Protein AF-A0A2I0TC31-F1 (afdb_monomer_lite)

InterPro domains:
  IPR022557 Smad anchor for receptor activation-like, C-terminal [PF11979] (166-269)
  IPR022557 Smad anchor for receptor activation-like, C-terminal [SM01421] (166-284)

Radius of gyration: 23.14 Å; chains: 1; bounding box: 82×51×66 Å

Sequence (284 aa):
MLNFGMEKLVYFKVYKNKDLHIHLAKESWLLLVTDNASVFSGNITQVGSPVGSAMNLIPEDGLPPILISTGVKGDVNRKCWCFTTKGMHAVGQSEIVILLQCLPDEKCLPKDIFNHFVQLYRDALAGNVVGNLGHSFFSQSFLGSKEHGGFLYVAATYQSLQDLVLPTPPYLFGILIQKWETPWAKVFPIRLMLRLGAEYRLYPCPLFSVRFRKPLFGETGHTIMNLLADFRNYQYTLPVVQGLVVDMEVRKTSIKIPSNRYNEVMLIRNTFVHDFFVVAGPGI

Secondary structure (DSSP, 8-state):
--------PPPEEEPPPTT--S---TT--------------------------------SS-----EEEEEEEEETTEEEEEEEEESGGGGTPPEEEEEEEPPTT--S--THHHHHHHHHHHHHHTT----TT-EEE-SS-BTTBSSEEEEEEE--SSS--TT--PPSSSEEEEEEEETTTHHHHHH-HHHHHHHHHHHHT-SS--SEE-TTPPPS----TT-GGGGTS-TTT------B-TT-EEEEETTEEEEE--GGGHHHHHHHHHHS-TT----B----

Structure (mmCIF, N/CA/C/O backbone):
data_AF-A0A2I0TC31-F1
#
_entry.id   AF-A0A2I0TC31-F1
#
loop_
_atom_site.group_PDB
_atom_site.id
_atom_site.type_symbol
_atom_site.label_atom_id
_atom_site.label_alt_id
_atom_site.label_comp_id
_atom_site.label_asym_id
_atom_site.label_entity_id
_atom_site.label_seq_id
_atom_site.pdbx_PDB_ins_code
_atom_site.Cartn_x
_atom_site.Cartn_y
_atom_site.Cartn_z
_atom_site.occupancy
_atom_site.B_iso_or_equiv
_atom_site.auth_seq_id
_atom_site.auth_comp_id
_atom_site.auth_asym_id
_atom_site.auth_atom_id
_atom_site.pdbx_PDB_model_num
ATOM 1 N N . MET A 1 1 ? -37.595 -32.897 1.307 1.00 30.94 1 MET A N 1
ATOM 2 C CA . MET A 1 1 ? -36.354 -32.200 0.907 1.00 30.94 1 MET A CA 1
ATOM 3 C C . MET A 1 1 ? -36.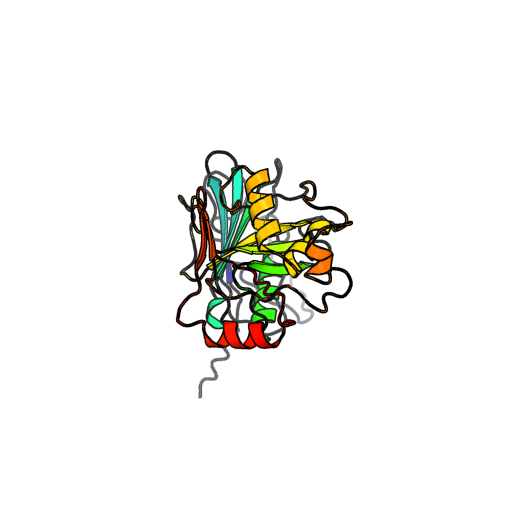162 -31.035 1.858 1.00 30.94 1 MET A C 1
ATOM 5 O O . MET A 1 1 ? -36.968 -30.117 1.843 1.00 30.94 1 MET A O 1
ATOM 9 N N . LEU A 1 2 ? -35.182 -31.141 2.754 1.00 22.22 2 LEU A N 1
ATOM 10 C CA . LEU A 1 2 ? -34.807 -30.083 3.691 1.00 22.22 2 LEU A CA 1
ATOM 11 C C . LEU A 1 2 ? -34.053 -28.999 2.913 1.00 22.22 2 LEU A C 1
ATOM 13 O O . LEU A 1 2 ? -32.936 -29.237 2.462 1.00 22.22 2 LEU A O 1
ATOM 17 N N . ASN A 1 3 ? -34.677 -27.835 2.734 1.00 20.75 3 ASN A N 1
ATOM 18 C CA . ASN A 1 3 ? -34.009 -26.644 2.219 1.00 20.75 3 ASN A CA 1
ATOM 19 C C . ASN A 1 3 ? -33.176 -26.042 3.360 1.00 20.75 3 ASN A C 1
ATOM 21 O O . ASN A 1 3 ? -33.697 -25.324 4.209 1.00 20.75 3 ASN A O 1
ATOM 25 N N . PHE A 1 4 ? -31.884 -26.366 3.400 1.00 24.44 4 PHE A N 1
ATOM 26 C CA . PHE A 1 4 ? -30.909 -25.647 4.220 1.00 24.44 4 PHE A CA 1
ATOM 27 C C . PHE A 1 4 ? -30.624 -24.292 3.557 1.00 24.44 4 PHE A C 1
ATOM 29 O O . PHE A 1 4 ? -29.740 -24.171 2.711 1.00 24.44 4 PHE A O 1
ATOM 36 N N . GLY A 1 5 ? -31.396 -23.269 3.923 1.00 24.03 5 GLY A N 1
ATOM 37 C CA . GLY A 1 5 ? -31.042 -21.879 3.650 1.00 24.03 5 GLY A CA 1
ATOM 38 C C . GLY A 1 5 ? -29.888 -21.472 4.564 1.00 24.03 5 GLY A C 1
ATOM 39 O O . GLY A 1 5 ? -30.110 -21.153 5.725 1.00 24.03 5 GLY A O 1
ATOM 40 N N . MET A 1 6 ? -28.649 -21.537 4.069 1.00 27.36 6 MET A N 1
ATOM 41 C CA . MET A 1 6 ? -27.495 -20.969 4.771 1.00 27.36 6 MET A CA 1
ATOM 42 C C . MET A 1 6 ? -27.608 -19.439 4.775 1.00 27.36 6 MET A C 1
ATOM 44 O O . MET A 1 6 ? -27.272 -18.784 3.788 1.00 27.36 6 MET A O 1
ATOM 48 N N . GLU A 1 7 ? -28.052 -18.873 5.894 1.00 28.38 7 GLU A N 1
ATOM 49 C CA . GLU A 1 7 ? -27.817 -17.470 6.234 1.00 28.38 7 GLU A CA 1
ATOM 50 C C . GLU A 1 7 ? -26.300 -17.233 6.306 1.00 28.38 7 GLU A C 1
ATOM 52 O O . GLU A 1 7 ? -25.590 -17.782 7.152 1.00 28.38 7 GLU A O 1
ATOM 57 N N . LYS A 1 8 ? -25.768 -16.459 5.358 1.00 31.52 8 LYS A N 1
ATOM 58 C CA . LYS A 1 8 ? -24.343 -16.121 5.293 1.00 31.52 8 LYS A CA 1
ATOM 59 C C . LYS A 1 8 ? -24.056 -14.985 6.277 1.00 31.52 8 LYS A C 1
ATOM 61 O O . LYS A 1 8 ? -24.229 -13.815 5.956 1.00 31.52 8 LYS A O 1
ATOM 66 N N . LEU A 1 9 ? -23.650 -15.342 7.491 1.00 30.80 9 LEU A N 1
ATOM 67 C CA . LEU A 1 9 ? -23.224 -14.402 8.531 1.00 30.80 9 LEU A CA 1
ATOM 68 C C . LEU A 1 9 ? -21.752 -14.010 8.336 1.00 30.80 9 LEU A C 1
ATOM 70 O O . LEU A 1 9 ? -20.933 -14.862 8.002 1.00 30.80 9 LEU A O 1
ATOM 74 N N . VAL A 1 10 ? -21.402 -12.742 8.591 1.00 34.38 10 VAL A N 1
ATOM 75 C CA . VAL A 1 10 ? -20.011 -12.264 8.696 1.00 34.38 10 VAL A CA 1
ATOM 76 C C . VAL A 1 10 ? -19.617 -12.181 10.169 1.00 34.38 10 VAL A C 1
ATOM 78 O O . VAL A 1 10 ? -20.224 -11.433 10.928 1.00 34.38 10 VAL A O 1
ATOM 81 N N . TYR A 1 11 ? -18.604 -12.944 10.589 1.00 35.72 11 TYR A N 1
ATOM 82 C CA . TYR A 1 11 ? -18.165 -12.997 11.988 1.00 35.72 11 TYR A CA 1
ATOM 83 C C . TYR A 1 11 ? -16.896 -12.167 12.202 1.00 35.72 11 TYR A C 1
ATOM 85 O O . TYR A 1 11 ? -15.862 -12.466 11.624 1.00 35.72 11 TYR A O 1
ATOM 93 N N . PHE A 1 12 ? -16.910 -11.190 13.106 1.00 39.44 12 PHE A N 1
ATOM 94 C CA . PHE A 1 12 ? -15.699 -10.482 13.544 1.00 39.44 12 PHE A CA 1
ATOM 95 C C . PHE A 1 12 ? -15.238 -11.075 14.881 1.00 39.44 12 PHE A C 1
ATOM 97 O O . PHE A 1 12 ? -16.036 -11.167 15.814 1.00 39.44 12 PHE A O 1
ATOM 104 N N . LYS A 1 13 ? -13.968 -11.482 15.010 1.00 39.00 13 LYS A N 1
ATOM 105 C CA . LYS A 1 13 ? -13.435 -12.062 16.253 1.00 39.00 13 LYS A CA 1
ATOM 106 C C . LYS A 1 13 ? -12.375 -11.151 16.859 1.00 39.00 13 LYS A C 1
ATOM 108 O O . LYS A 1 13 ? -11.196 -11.292 16.583 1.00 39.00 13 LYS A O 1
ATOM 113 N N . VAL A 1 14 ? -12.778 -10.232 17.729 1.00 42.03 14 VAL A N 1
ATOM 114 C CA . VAL A 1 14 ? -11.843 -9.321 18.409 1.00 42.03 14 VAL A CA 1
ATOM 115 C C . VAL A 1 14 ? -11.108 -10.050 19.541 1.00 42.03 14 VAL A C 1
ATOM 117 O O . VAL A 1 14 ? -11.744 -10.598 20.440 1.00 42.03 14 VAL A O 1
ATOM 120 N N . TYR A 1 15 ? -9.773 -10.042 19.537 1.00 39.59 15 TYR A N 1
ATOM 121 C CA . TYR A 1 15 ? -8.950 -10.617 20.601 1.00 39.59 15 TYR A CA 1
ATOM 122 C C . TYR A 1 15 ? -8.534 -9.528 21.603 1.00 39.59 15 TYR A C 1
ATOM 124 O O . TYR A 1 15 ? -7.893 -8.527 21.288 1.00 39.59 15 TYR A O 1
ATOM 132 N N . LYS A 1 16 ? -8.895 -9.721 22.871 1.00 37.03 16 LYS A N 1
ATOM 133 C CA . LYS A 1 16 ? -8.519 -8.815 23.961 1.00 37.03 16 LYS A CA 1
ATOM 134 C C . LYS A 1 16 ? -7.058 -9.053 24.359 1.00 37.03 16 LYS A C 1
ATOM 136 O O . LYS A 1 16 ? -6.728 -10.151 24.798 1.00 37.03 16 LYS A O 1
ATOM 141 N N . ASN A 1 17 ? -6.200 -8.031 24.274 1.00 36.72 17 ASN A N 1
ATOM 142 C CA . ASN A 1 17 ? -4.924 -8.053 24.998 1.00 36.72 17 ASN A CA 1
ATOM 143 C C . ASN A 1 17 ? -5.189 -7.735 26.486 1.00 36.72 17 ASN A C 1
ATOM 145 O O . ASN A 1 17 ? -6.017 -6.877 26.801 1.00 36.72 17 ASN A O 1
ATOM 149 N N . LYS A 1 18 ? -4.515 -8.453 27.391 1.00 37.88 18 LYS A N 1
ATOM 150 C CA . LYS A 1 18 ? -4.666 -8.377 28.851 1.00 37.88 18 LYS A CA 1
ATOM 151 C C . LYS A 1 18 ? -4.362 -6.981 29.426 1.00 37.88 18 LYS A C 1
ATOM 153 O O . LYS A 1 18 ? -4.901 -6.661 30.478 1.00 37.88 18 LYS A O 1
ATOM 158 N N . ASP A 1 19 ? -3.629 -6.132 28.702 1.00 33.78 19 ASP A N 1
ATOM 159 C CA . ASP A 1 19 ? -3.176 -4.806 29.169 1.00 33.78 19 ASP A CA 1
ATOM 160 C C . ASP A 1 19 ? -4.134 -3.636 28.852 1.00 33.78 19 ASP A C 1
ATOM 162 O O . ASP A 1 19 ? -3.763 -2.463 28.942 1.00 33.78 19 ASP A O 1
ATOM 166 N N . LEU A 1 20 ? -5.374 -3.918 28.434 1.00 36.34 20 LEU A N 1
ATOM 167 C CA . LEU A 1 20 ? -6.357 -2.891 28.073 1.00 36.34 20 LEU A CA 1
ATOM 168 C C . LEU A 1 20 ? -7.536 -2.842 29.060 1.00 36.34 20 LEU A C 1
ATOM 170 O O . LEU A 1 20 ? -8.421 -3.700 29.035 1.00 36.34 20 LEU A O 1
ATOM 174 N N . HIS A 1 21 ? -7.618 -1.758 29.839 1.00 31.88 21 HIS A N 1
ATOM 175 C CA . HIS A 1 21 ? -8.850 -1.290 30.493 1.00 31.88 21 HIS A CA 1
ATOM 176 C C . HIS A 1 21 ? -9.776 -0.599 29.474 1.00 31.88 21 HIS A C 1
ATOM 178 O O . HIS A 1 21 ? -10.163 0.555 29.624 1.00 31.88 21 HIS A O 1
ATOM 184 N N . ILE A 1 22 ? -10.119 -1.300 28.396 1.00 36.53 22 ILE A N 1
ATOM 185 C CA . ILE A 1 22 ? -11.261 -0.947 27.549 1.00 36.53 22 ILE A CA 1
ATOM 186 C C . ILE A 1 22 ? -12.278 -2.062 27.777 1.00 36.53 22 ILE A C 1
ATOM 188 O O . ILE A 1 22 ? -11.929 -3.244 27.695 1.00 36.53 22 ILE A O 1
ATOM 192 N N . HIS A 1 23 ? -13.513 -1.701 28.136 1.00 30.48 23 HIS A N 1
ATOM 193 C CA . HIS A 1 23 ? -14.620 -2.636 28.359 1.00 30.48 23 HIS A CA 1
ATOM 194 C C . HIS A 1 23 ? -15.045 -3.296 27.037 1.00 30.48 23 HIS A C 1
ATOM 196 O O . HIS A 1 23 ? -16.103 -3.025 26.489 1.00 30.48 23 HIS A O 1
ATOM 202 N N . LEU A 1 24 ? -14.202 -4.178 26.511 1.00 33.00 24 LEU A N 1
ATOM 203 C CA . LEU A 1 24 ? -14.603 -5.216 25.577 1.00 33.00 24 LEU A CA 1
ATOM 204 C C . LEU A 1 24 ? -14.866 -6.456 26.433 1.00 33.00 24 LEU A C 1
ATOM 206 O O . LEU A 1 24 ? -13.963 -6.938 27.142 1.00 33.00 24 LEU A O 1
ATOM 210 N N . ALA A 1 25 ? -16.129 -6.885 26.462 1.00 28.34 25 ALA A N 1
ATOM 211 C CA . ALA A 1 25 ? -16.557 -8.059 27.205 1.00 28.34 25 ALA A CA 1
ATOM 212 C C . ALA A 1 25 ? -15.752 -9.278 26.727 1.00 28.34 25 ALA A C 1
ATOM 214 O O . ALA A 1 25 ? -15.498 -9.445 25.532 1.00 28.34 25 ALA A O 1
ATOM 215 N N . LYS A 1 26 ? -15.274 -10.081 27.688 1.00 25.44 26 LYS A N 1
ATOM 216 C CA . LYS A 1 26 ? -14.594 -11.355 27.417 1.00 25.44 26 LYS A CA 1
ATOM 217 C C . LYS A 1 26 ? -15.491 -12.161 26.474 1.00 25.44 26 LYS A C 1
ATOM 219 O O . LYS A 1 26 ? -16.649 -12.359 26.803 1.00 25.44 26 LYS A O 1
ATOM 224 N N . GLU A 1 27 ? -14.946 -12.564 25.327 1.00 31.34 27 GLU A N 1
ATOM 225 C CA . GLU A 1 27 ? -15.633 -13.396 24.329 1.00 31.34 27 GLU A CA 1
ATOM 226 C C . GLU A 1 27 ? -16.981 -12.822 23.870 1.00 31.34 27 GLU A C 1
ATOM 228 O O . GLU A 1 27 ? -18.048 -13.349 24.158 1.00 31.34 27 GLU A O 1
ATOM 233 N N . SER A 1 28 ? -16.934 -11.719 23.123 1.00 30.12 28 SER A N 1
ATOM 234 C CA . SER A 1 28 ? -18.130 -11.192 22.461 1.00 30.12 28 SER A CA 1
ATOM 235 C C . SER A 1 28 ? -18.228 -11.749 21.043 1.00 30.12 28 SER A C 1
ATOM 237 O O . SER A 1 28 ? -17.442 -11.376 20.172 1.00 30.12 28 SER A O 1
ATOM 239 N N . TRP A 1 29 ? -19.198 -12.629 20.808 1.00 32.41 29 TRP A N 1
ATOM 240 C CA . TRP A 1 29 ? -19.727 -12.877 19.470 1.00 32.41 29 TRP A CA 1
ATOM 241 C C . TRP A 1 29 ? -20.598 -11.673 19.098 1.00 32.41 29 TRP A C 1
ATOM 243 O O . TRP A 1 29 ? -21.558 -11.382 19.808 1.00 32.41 29 TRP A O 1
ATOM 253 N N . LEU A 1 30 ? -20.287 -10.951 18.019 1.00 34.81 30 LEU A N 1
ATOM 254 C CA . LEU A 1 30 ? -21.274 -10.035 17.440 1.00 34.81 30 LEU A CA 1
ATOM 255 C C . LEU A 1 30 ? -22.300 -10.878 16.672 1.00 34.81 30 LEU A C 1
ATOM 257 O O . LEU A 1 30 ? -22.084 -11.227 15.515 1.00 34.81 30 LEU A O 1
ATOM 261 N N . LEU A 1 31 ? -23.380 -11.255 17.360 1.00 28.72 31 LEU A N 1
ATOM 262 C CA . LEU A 1 31 ? -24.609 -11.777 16.763 1.00 28.72 31 LEU A CA 1
ATOM 263 C C . LEU A 1 31 ? -25.461 -10.592 16.288 1.00 28.72 31 LEU A C 1
ATOM 265 O O . LEU A 1 31 ? -25.679 -9.640 17.035 1.00 28.72 31 LEU A O 1
ATOM 269 N N . LEU A 1 32 ? -25.905 -10.654 15.034 1.00 39.91 32 LEU A N 1
ATOM 270 C CA . LEU A 1 32 ? -26.705 -9.640 14.350 1.00 39.91 32 LEU A CA 1
ATOM 271 C C . LEU A 1 32 ? -28.085 -10.263 14.088 1.00 39.91 32 LEU A C 1
ATOM 273 O O . LEU A 1 32 ? -28.170 -11.231 13.341 1.00 39.91 32 LEU A O 1
ATOM 277 N N . VAL A 1 33 ? -29.144 -9.752 14.719 1.00 26.73 33 VAL A N 1
ATOM 278 C CA . VAL A 1 33 ? -30.541 -10.148 14.455 1.00 26.73 33 VAL A CA 1
ATOM 279 C C . VAL A 1 33 ? -31.295 -8.908 13.975 1.00 26.73 33 VAL A C 1
ATOM 281 O O . VAL A 1 33 ? -31.136 -7.830 14.548 1.00 26.73 33 VAL A O 1
ATOM 284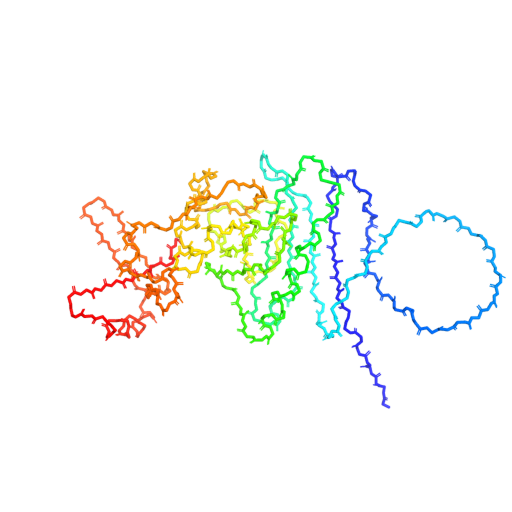 N N . THR A 1 34 ? -32.075 -9.044 12.904 1.00 27.92 34 THR A N 1
ATOM 285 C CA . THR A 1 34 ? -32.949 -7.989 12.373 1.00 27.92 34 THR A CA 1
ATOM 286 C C . THR A 1 34 ? -34.329 -8.079 13.021 1.00 27.92 34 THR A C 1
ATOM 288 O O . THR A 1 34 ? -34.979 -9.108 12.863 1.00 27.92 34 THR A O 1
ATOM 291 N N . ASP A 1 35 ? -34.820 -7.009 13.649 1.00 23.97 35 ASP A N 1
ATOM 292 C CA . ASP A 1 35 ? -36.256 -6.857 13.906 1.00 23.97 35 ASP A CA 1
ATOM 293 C C . ASP A 1 35 ? -36.833 -5.841 12.923 1.00 23.97 35 ASP A C 1
ATOM 295 O O . ASP A 1 35 ? -36.413 -4.685 12.889 1.00 23.97 35 ASP A O 1
ATOM 299 N N . ASN A 1 36 ? -37.814 -6.276 12.134 1.00 27.48 36 ASN A N 1
ATOM 300 C CA . ASN A 1 36 ? -38.811 -5.387 11.551 1.00 27.48 36 ASN A CA 1
ATOM 301 C C . ASN A 1 36 ? -40.116 -6.156 11.316 1.00 27.48 36 ASN A C 1
ATOM 303 O O . ASN A 1 36 ? -40.289 -6.783 10.275 1.00 27.48 36 ASN A O 1
ATOM 307 N N . ALA A 1 37 ? -41.043 -6.062 12.274 1.00 24.06 37 ALA A N 1
ATOM 308 C CA . ALA A 1 37 ? -42.485 -6.058 12.021 1.00 24.06 37 ALA A CA 1
ATOM 309 C C . ALA A 1 37 ? -43.261 -5.587 13.270 1.00 24.06 37 ALA A C 1
ATOM 311 O O . ALA A 1 37 ? -43.292 -6.260 14.290 1.00 24.06 37 ALA A O 1
ATOM 312 N N . SER A 1 38 ? -43.879 -4.409 13.140 1.00 24.31 38 SER A N 1
ATOM 313 C CA . SER A 1 38 ? -45.201 -4.008 13.659 1.00 24.31 38 SER A CA 1
ATOM 314 C C . SER A 1 38 ? -45.682 -4.460 15.052 1.00 24.31 38 SER A C 1
ATOM 316 O O . SER A 1 38 ? -45.981 -5.626 15.271 1.00 24.31 38 SER A O 1
ATOM 318 N N . VAL A 1 39 ? -45.963 -3.454 15.894 1.00 27.06 39 VAL A N 1
ATOM 319 C CA . VAL A 1 39 ? -47.138 -3.326 16.786 1.00 27.06 39 VAL A CA 1
ATOM 320 C C . VAL A 1 39 ? -47.594 -4.604 17.504 1.00 27.06 39 VAL A C 1
ATOM 322 O O . VAL A 1 39 ? -48.367 -5.370 16.948 1.00 27.06 39 VAL A O 1
ATOM 325 N N . PHE A 1 40 ? -47.284 -4.725 18.798 1.00 21.91 40 PHE A N 1
ATOM 326 C CA . PHE A 1 40 ? -48.250 -5.222 19.787 1.00 21.91 40 PHE A CA 1
ATOM 327 C C . PHE A 1 40 ? -47.896 -4.711 21.190 1.00 21.91 40 PHE A C 1
ATOM 329 O O . PHE A 1 40 ? -46.739 -4.724 21.604 1.00 21.91 40 PHE A O 1
ATOM 336 N N . SER A 1 41 ? -48.904 -4.202 21.898 1.00 28.30 41 SER A N 1
ATOM 337 C CA . SER A 1 41 ? -48.816 -3.749 23.284 1.00 28.30 41 SER A CA 1
ATOM 338 C C . SER A 1 41 ? -48.788 -4.940 24.249 1.00 28.30 41 SER A C 1
ATOM 340 O O . SER A 1 41 ? -49.492 -5.928 24.053 1.00 28.30 41 SER A O 1
ATOM 342 N N . GLY A 1 42 ? -48.003 -4.830 25.324 1.00 23.20 42 GLY A N 1
ATOM 343 C CA . GLY A 1 42 ? -48.006 -5.791 26.428 1.00 23.20 42 GLY A CA 1
ATOM 344 C C . GLY A 1 42 ? -46.876 -5.541 27.428 1.00 23.20 42 GLY A C 1
ATOM 345 O O . GLY A 1 42 ? -45.719 -5.817 27.141 1.00 23.20 42 GLY A O 1
ATOM 346 N N . ASN A 1 43 ? -47.217 -5.011 28.606 1.00 27.02 43 ASN A N 1
ATOM 347 C CA . ASN A 1 43 ? -46.321 -4.862 29.761 1.00 27.02 43 ASN A CA 1
ATOM 348 C C . ASN A 1 43 ? -45.833 -6.223 30.276 1.00 27.02 43 ASN A C 1
ATOM 350 O O . ASN A 1 43 ? -46.693 -6.997 30.677 1.00 27.02 43 ASN A O 1
ATOM 354 N N . ILE A 1 44 ? -44.516 -6.430 30.431 1.00 25.34 44 ILE A N 1
ATOM 355 C CA . ILE A 1 44 ? -43.893 -7.300 31.455 1.00 25.34 44 ILE A CA 1
ATOM 356 C C . ILE A 1 44 ? -42.591 -6.622 31.958 1.00 25.34 44 ILE A C 1
ATOM 358 O O . ILE A 1 44 ? -41.906 -5.903 31.237 1.00 25.34 44 ILE A O 1
ATOM 362 N N . THR A 1 45 ? -42.326 -6.820 33.246 1.00 22.62 45 THR A N 1
ATOM 363 C CA . THR A 1 45 ? -41.419 -6.162 34.205 1.00 22.62 45 THR A CA 1
ATOM 364 C C . THR A 1 45 ? -39.893 -6.306 34.013 1.00 22.62 45 THR A C 1
ATOM 366 O O . THR A 1 45 ? -39.406 -7.284 33.460 1.00 22.62 45 THR A O 1
ATOM 369 N N . GLN A 1 46 ? -39.171 -5.319 34.578 1.00 29.81 46 GLN A N 1
ATOM 370 C CA . GLN A 1 46 ? -37.716 -5.143 34.804 1.00 29.81 46 GLN A CA 1
ATOM 371 C C . GLN A 1 46 ? -36.869 -6.410 35.053 1.00 29.81 46 GLN A C 1
ATOM 373 O O . GLN A 1 46 ? -37.301 -7.227 35.851 1.00 29.81 46 GLN A O 1
ATOM 378 N N . VAL A 1 47 ? -35.608 -6.436 34.559 1.00 23.47 47 VAL A N 1
ATOM 379 C CA . VAL A 1 47 ? -34.345 -6.552 35.354 1.00 23.47 47 VAL A CA 1
ATOM 380 C C . VAL A 1 47 ? -33.117 -6.065 34.533 1.00 23.47 47 VAL A C 1
ATOM 382 O O . VAL A 1 47 ? -32.783 -6.638 33.506 1.00 23.47 47 VAL A O 1
ATOM 385 N N . GLY A 1 48 ? -32.426 -5.029 35.038 1.00 24.12 48 GLY A N 1
ATOM 386 C CA . GLY A 1 48 ? -30.954 -4.889 35.143 1.00 24.12 48 GLY A CA 1
ATOM 387 C C . GLY A 1 48 ? -30.003 -4.942 33.926 1.00 24.12 48 GLY A C 1
ATOM 388 O O . GLY A 1 48 ? -29.582 -6.029 33.546 1.00 24.12 48 GLY A O 1
ATOM 389 N N . SER A 1 49 ? -29.492 -3.767 33.503 1.00 23.97 49 SER A N 1
ATOM 390 C CA . SER A 1 49 ? -28.089 -3.422 33.099 1.00 23.97 49 SER A CA 1
ATOM 391 C C . SER A 1 49 ? -28.029 -2.423 31.918 1.00 23.97 49 SER A C 1
ATOM 393 O O . SER A 1 49 ? -28.872 -2.498 31.027 1.00 23.97 49 SER A O 1
ATOM 395 N N . PRO A 1 50 ? -27.076 -1.461 31.886 1.00 27.17 50 PRO A N 1
ATOM 396 C CA . PRO A 1 50 ? -27.138 -0.313 30.982 1.00 27.17 50 PRO A CA 1
ATOM 397 C C . PRO A 1 50 ? -26.765 -0.691 29.543 1.00 27.17 50 PRO A C 1
ATOM 399 O O . PRO A 1 50 ? -25.661 -1.153 29.261 1.00 27.17 50 PRO A O 1
ATOM 402 N N . VAL A 1 51 ? -27.705 -0.449 28.632 1.00 27.20 51 VAL A N 1
ATOM 403 C CA . VAL A 1 51 ? -27.562 -0.572 27.180 1.00 27.20 51 VAL A CA 1
ATOM 404 C C . VAL A 1 51 ? -26.539 0.460 26.690 1.00 27.20 51 VAL A C 1
ATOM 406 O O . VAL A 1 51 ? -26.836 1.645 26.564 1.00 27.20 51 VAL A O 1
ATOM 409 N N . GLY A 1 52 ? -25.306 0.012 26.451 1.00 24.88 52 GLY A N 1
ATOM 410 C CA . GLY A 1 52 ? -24.280 0.768 25.734 1.00 24.88 52 GLY A CA 1
ATOM 411 C C . GLY A 1 52 ? -24.398 0.496 24.236 1.00 24.88 52 GLY A C 1
ATOM 412 O O . GLY A 1 52 ? -24.230 -0.636 23.794 1.00 24.88 52 GLY A O 1
ATOM 413 N N . SER A 1 53 ? -24.715 1.536 23.475 1.00 27.02 53 SER A N 1
ATOM 414 C CA . SER A 1 53 ? -25.130 1.543 22.070 1.00 27.02 53 SER A CA 1
ATOM 415 C C . SER A 1 53 ? -24.266 0.682 21.130 1.00 27.02 53 SER A C 1
ATOM 417 O O . SER A 1 53 ? -23.168 1.075 20.722 1.00 27.02 53 SER A O 1
ATOM 419 N N . ALA A 1 54 ? -24.791 -0.478 20.729 1.00 26.25 54 ALA A N 1
ATOM 420 C CA . ALA A 1 54 ? -24.280 -1.268 19.614 1.00 26.25 54 ALA A CA 1
ATOM 421 C C . ALA A 1 54 ? -24.699 -0.598 18.293 1.00 26.25 54 ALA A C 1
ATOM 423 O O .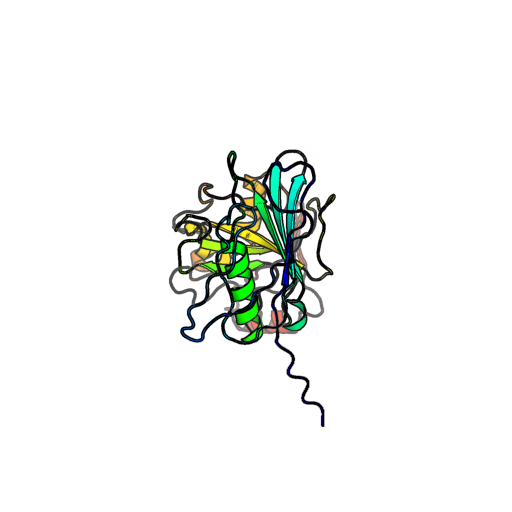 ALA A 1 54 ? -25.869 -0.294 18.090 1.00 26.25 54 ALA A O 1
ATOM 424 N N . MET A 1 55 ? -23.740 -0.323 17.406 1.00 32.97 55 MET A N 1
ATOM 425 C CA . MET A 1 55 ? -24.003 0.299 16.102 1.00 32.97 55 MET A CA 1
ATOM 426 C C . MET A 1 55 ? -23.851 -0.754 15.001 1.00 32.97 55 MET A C 1
ATOM 428 O O . MET A 1 55 ? -22.779 -1.349 14.871 1.00 32.97 55 MET A O 1
ATOM 432 N N . ASN A 1 56 ? -24.940 -0.950 14.253 1.00 30.55 56 ASN A N 1
ATOM 433 C CA . ASN A 1 56 ? -25.144 -1.895 13.150 1.00 30.55 56 ASN A CA 1
ATOM 434 C C . ASN A 1 56 ? -24.258 -1.601 11.929 1.00 30.55 56 ASN A C 1
ATOM 436 O O . ASN A 1 56 ? -24.241 -0.469 11.452 1.00 30.55 56 ASN A O 1
ATOM 440 N N . LEU A 1 57 ? -23.593 -2.628 11.384 1.00 37.91 57 LEU A N 1
ATOM 441 C CA . LEU A 1 57 ? -22.859 -2.582 10.110 1.00 37.91 57 LEU A CA 1
ATOM 442 C C . LEU A 1 57 ? -22.959 -3.956 9.405 1.00 37.91 57 LEU A C 1
ATOM 444 O O . LEU A 1 57 ? -22.055 -4.781 9.517 1.00 37.91 57 LEU A O 1
ATOM 448 N N . ILE A 1 58 ? -24.075 -4.216 8.713 1.00 37.69 58 ILE A N 1
ATOM 449 C CA . ILE A 1 58 ? -24.258 -5.378 7.819 1.00 37.69 58 ILE A CA 1
ATOM 450 C C . ILE A 1 58 ? -23.953 -4.932 6.376 1.00 37.69 58 ILE A C 1
ATOM 452 O O . ILE A 1 58 ? -24.456 -3.887 5.965 1.00 37.69 58 ILE A O 1
ATOM 456 N N . PRO A 1 59 ? -23.175 -5.683 5.575 1.00 38.22 59 PRO A N 1
ATOM 457 C CA . PRO A 1 59 ? -23.196 -5.542 4.121 1.00 38.22 59 PRO A CA 1
ATOM 458 C C . PRO A 1 59 ? -24.436 -6.243 3.535 1.00 38.22 59 PRO A C 1
ATOM 460 O O . PRO A 1 59 ? -24.646 -7.421 3.799 1.00 38.22 59 PRO A O 1
ATOM 463 N N . GLU A 1 60 ? -25.229 -5.534 2.724 1.00 42.84 60 GLU A N 1
ATOM 464 C CA . GLU A 1 60 ? -26.566 -5.959 2.252 1.00 42.84 60 GLU A CA 1
ATOM 465 C C . GLU A 1 60 ? -26.636 -7.251 1.397 1.00 42.84 60 GLU A C 1
ATOM 467 O O . GLU A 1 60 ? -27.723 -7.788 1.228 1.00 42.84 60 GLU A O 1
ATOM 472 N N . ASP A 1 61 ? -25.520 -7.831 0.929 1.00 46.66 61 ASP A N 1
ATOM 473 C CA . ASP A 1 61 ? -25.544 -8.780 -0.207 1.00 46.66 61 ASP A CA 1
ATOM 474 C C . ASP A 1 61 ? -24.916 -10.172 0.033 1.00 46.66 61 ASP A C 1
ATOM 476 O O . ASP A 1 61 ? -24.216 -10.705 -0.829 1.00 46.66 61 ASP A O 1
ATOM 480 N N . GLY A 1 62 ? -25.127 -10.813 1.187 1.00 43.03 62 GLY A N 1
ATOM 481 C CA . GLY A 1 62 ? -24.792 -12.245 1.340 1.00 43.03 62 GLY A CA 1
ATOM 482 C C . GLY A 1 62 ? -23.309 -12.606 1.114 1.00 43.03 62 GLY A C 1
ATOM 483 O O . GLY A 1 62 ? -22.998 -13.660 0.541 1.00 43.03 62 GLY A O 1
ATOM 484 N N . LEU A 1 63 ? -22.391 -11.738 1.553 1.00 45.88 63 LEU A N 1
ATOM 485 C CA . LEU A 1 63 ? -20.948 -12.005 1.554 1.00 45.88 63 LEU A CA 1
ATOM 486 C C . LEU A 1 63 ? -20.624 -13.162 2.524 1.00 45.88 63 LEU A C 1
ATOM 488 O O . LEU A 1 63 ? -21.225 -13.241 3.596 1.00 45.88 63 LEU A O 1
ATOM 492 N N . PRO A 1 64 ? -19.694 -14.075 2.193 1.00 43.62 64 PRO A N 1
ATOM 493 C CA . PRO A 1 64 ? -19.280 -15.116 3.126 1.00 43.62 64 PRO A CA 1
ATOM 494 C C . PRO A 1 64 ? -18.506 -14.522 4.315 1.00 43.62 64 PRO A C 1
ATOM 496 O O . PRO A 1 64 ? -17.976 -13.409 4.230 1.00 43.62 64 PRO A O 1
ATOM 499 N N . PRO A 1 65 ? -18.412 -15.260 5.434 1.00 48.28 65 PRO A N 1
ATOM 500 C CA . PRO A 1 65 ? -17.766 -14.764 6.637 1.00 48.28 65 PRO A CA 1
ATOM 501 C C . PRO A 1 65 ? -16.287 -14.449 6.440 1.00 48.28 65 PRO A C 1
ATOM 503 O O . PRO A 1 65 ? -15.471 -15.353 6.281 1.00 48.28 65 PRO A O 1
ATOM 506 N N . ILE A 1 66 ? -15.934 -13.168 6.558 1.00 51.75 66 ILE A N 1
ATOM 507 C CA . ILE A 1 66 ? -14.556 -12.737 6.800 1.00 51.75 66 ILE A CA 1
ATOM 508 C C . ILE A 1 66 ? -14.358 -12.658 8.308 1.00 51.75 66 ILE A C 1
ATOM 510 O O . ILE A 1 66 ? -14.981 -11.836 8.976 1.00 51.75 66 ILE A O 1
ATOM 514 N N . LEU A 1 67 ? -13.468 -13.494 8.833 1.00 52.59 67 LEU A N 1
ATOM 515 C CA . LEU A 1 67 ? -13.028 -13.435 10.219 1.00 52.59 67 LEU A CA 1
ATOM 516 C C . LEU A 1 67 ? -11.981 -12.340 10.378 1.00 52.59 67 LEU A C 1
ATOM 518 O O . LEU A 1 67 ? -10.966 -12.349 9.689 1.00 52.59 67 LEU A O 1
ATOM 522 N N . ILE A 1 68 ? -12.213 -11.412 11.305 1.00 56.16 68 ILE A N 1
ATOM 523 C CA . ILE A 1 68 ? -11.279 -10.311 11.564 1.00 56.16 68 ILE A CA 1
ATOM 524 C C . ILE A 1 68 ? -10.791 -10.377 12.996 1.00 56.16 68 ILE A C 1
ATOM 526 O O . ILE A 1 68 ? -11.600 -10.259 13.916 1.00 56.16 68 ILE A O 1
ATOM 530 N N . SER A 1 69 ? -9.483 -10.561 13.170 1.00 55.62 69 SER A N 1
ATOM 531 C CA . SER A 1 69 ? -8.827 -10.559 14.474 1.00 55.62 69 SER A CA 1
ATOM 532 C C . SER A 1 69 ? -8.181 -9.215 14.743 1.00 55.62 69 SER A C 1
ATOM 534 O O . SER A 1 69 ? -7.392 -8.739 13.933 1.00 55.62 69 SER A O 1
ATOM 536 N N . THR A 1 70 ? -8.552 -8.602 15.869 1.00 57.00 70 THR A N 1
ATOM 537 C CA . THR A 1 70 ? -7.951 -7.361 16.375 1.00 57.00 70 THR A CA 1
ATOM 538 C C . THR A 1 70 ? -7.257 -7.629 17.699 1.00 57.00 70 THR A C 1
ATOM 540 O O . THR A 1 70 ? -7.804 -8.368 18.507 1.00 57.00 70 THR A O 1
ATOM 543 N N . GLY A 1 71 ? -6.092 -7.035 17.943 1.00 57.22 71 GLY A N 1
ATOM 544 C CA . GLY A 1 71 ? -5.460 -7.041 19.262 1.00 57.22 71 GLY A CA 1
ATOM 545 C C . GLY A 1 71 ? -4.527 -5.855 19.437 1.00 57.22 71 GLY A C 1
ATOM 546 O O . GLY A 1 71 ? -3.954 -5.371 18.470 1.00 57.22 71 GLY A O 1
ATOM 547 N N . VAL A 1 72 ? -4.359 -5.362 20.662 1.00 54.25 72 VAL A N 1
ATOM 548 C CA . VAL A 1 72 ? -3.308 -4.375 20.921 1.00 54.25 72 VAL A CA 1
ATOM 549 C C . VAL A 1 72 ? -1.986 -5.109 21.037 1.00 54.25 72 VAL A C 1
ATOM 551 O O . VAL A 1 72 ? -1.895 -6.049 21.816 1.00 54.25 72 VAL A O 1
ATOM 554 N N . LYS A 1 73 ? -0.960 -4.704 20.299 1.00 56.91 73 LYS A N 1
ATOM 555 C CA . LYS A 1 73 ? 0.355 -5.316 20.383 1.00 56.91 73 LYS A CA 1
ATOM 556 C C . LYS A 1 73 ? 1.462 -4.273 20.350 1.00 56.91 73 LYS A C 1
ATOM 558 O O . LYS A 1 73 ? 1.430 -3.369 19.519 1.00 56.91 73 LYS A O 1
ATOM 563 N N . GLY A 1 74 ? 2.399 -4.396 21.285 1.00 48.38 74 GLY A N 1
ATOM 564 C CA . GLY A 1 74 ? 3.649 -3.654 21.279 1.00 48.38 74 GLY A CA 1
ATOM 565 C C . GLY A 1 74 ? 4.738 -4.479 20.612 1.00 48.38 74 GLY A C 1
ATOM 566 O O . GLY A 1 74 ? 4.965 -5.603 21.042 1.00 48.38 74 GLY A O 1
ATOM 567 N N . ASP A 1 75 ? 5.391 -3.926 19.595 1.00 44.56 75 ASP A N 1
ATOM 568 C CA . ASP A 1 75 ? 6.813 -4.213 19.377 1.00 44.56 75 ASP A CA 1
ATOM 569 C C . ASP A 1 75 ? 7.597 -3.049 20.007 1.00 44.56 75 ASP A C 1
ATOM 571 O O . ASP A 1 75 ? 7.025 -1.957 20.109 1.00 44.56 75 ASP A O 1
ATOM 575 N N . VAL A 1 76 ? 8.833 -3.296 20.453 1.00 46.22 76 VAL A N 1
ATOM 576 C CA . VAL A 1 76 ? 9.653 -2.675 21.538 1.00 46.22 76 VAL A CA 1
ATOM 577 C C . VAL A 1 76 ? 9.448 -1.183 21.924 1.00 46.22 76 VAL A C 1
ATOM 579 O O . VAL A 1 76 ? 9.904 -0.789 22.985 1.00 46.22 76 VAL A O 1
ATOM 582 N N . ASN A 1 77 ? 8.732 -0.339 21.173 1.00 60.81 77 ASN A N 1
ATOM 583 C CA . ASN A 1 77 ? 8.375 1.037 21.561 1.00 60.81 77 ASN A CA 1
ATOM 584 C C . ASN A 1 77 ? 6.991 1.566 21.093 1.00 60.81 77 ASN A C 1
ATOM 586 O O . ASN A 1 77 ? 6.730 2.762 21.250 1.00 60.81 77 ASN A O 1
ATOM 590 N N . ARG A 1 78 ? 6.089 0.766 20.488 1.00 70.56 78 ARG A N 1
ATOM 591 C CA . ARG A 1 78 ? 4.799 1.287 19.961 1.00 70.56 78 ARG A CA 1
ATOM 592 C C . ARG A 1 78 ? 3.606 0.371 20.201 1.00 70.56 78 ARG A C 1
ATOM 594 O O . ARG A 1 78 ? 3.536 -0.723 19.659 1.00 70.56 78 ARG A O 1
ATOM 601 N N . LYS A 1 79 ? 2.596 0.886 20.902 1.00 80.94 79 LYS A N 1
ATOM 602 C CA . LYS A 1 79 ? 1.278 0.255 21.046 1.00 80.94 79 LYS A CA 1
ATOM 603 C C . LYS A 1 79 ? 0.501 0.365 19.727 1.00 80.94 79 LYS A C 1
ATOM 605 O O . LYS A 1 79 ? 0.241 1.479 19.273 1.00 80.94 79 LYS A O 1
ATOM 610 N N . CYS A 1 80 ? 0.140 -0.762 19.114 1.00 84.81 80 CYS A N 1
ATOM 611 C CA . CYS A 1 80 ? -0.607 -0.800 17.850 1.00 84.81 80 CYS A CA 1
ATOM 612 C C . CYS A 1 80 ? -1.866 -1.662 17.961 1.00 84.81 80 CYS A C 1
ATOM 614 O O . CYS A 1 80 ? -1.839 -2.696 18.614 1.00 84.81 80 CYS A O 1
ATOM 616 N N . TRP A 1 81 ? -2.937 -1.294 17.265 1.00 85.12 81 TRP A N 1
ATOM 617 C CA . TRP A 1 81 ? -4.019 -2.205 16.907 1.00 85.12 81 TRP A CA 1
ATOM 618 C C . TRP A 1 81 ? -3.562 -3.099 15.755 1.00 85.12 81 TRP A C 1
ATOM 620 O O . TRP A 1 81 ? -3.214 -2.601 14.693 1.00 85.12 81 TRP A O 1
ATOM 630 N N . CYS A 1 82 ? -3.562 -4.409 15.945 1.00 86.56 82 CYS A N 1
ATOM 631 C CA . CYS A 1 82 ? -3.249 -5.397 14.925 1.00 86.56 82 CYS A CA 1
ATOM 632 C C . CYS A 1 82 ? -4.545 -5.964 14.378 1.00 86.56 82 CYS A C 1
ATOM 634 O O . CYS A 1 82 ? -5.187 -6.718 15.092 1.00 86.56 82 CYS A O 1
ATOM 636 N N . PHE A 1 83 ? -4.919 -5.599 13.157 1.00 86.88 83 PHE A N 1
ATOM 637 C CA . PHE A 1 83 ? -6.058 -6.154 12.439 1.00 86.88 83 PHE A CA 1
ATOM 638 C C . PHE A 1 83 ? -5.583 -7.199 11.436 1.00 86.88 83 PHE A C 1
ATOM 640 O O . PHE A 1 83 ? -4.638 -6.943 10.697 1.00 86.88 83 PHE A O 1
ATOM 647 N N . THR A 1 84 ? -6.248 -8.344 11.371 1.00 85.38 84 THR A N 1
ATOM 648 C CA . THR A 1 84 ? -5.947 -9.417 10.414 1.00 85.38 84 THR A CA 1
ATOM 649 C C . THR A 1 84 ? -7.234 -9.971 9.833 1.00 85.38 84 THR A C 1
ATOM 651 O O . THR A 1 84 ? -8.225 -10.068 10.557 1.00 85.38 84 THR A O 1
ATOM 654 N N . THR A 1 85 ? -7.232 -10.333 8.554 1.00 85.19 85 THR A N 1
ATOM 655 C CA . THR A 1 85 ? -8.366 -10.997 7.900 1.00 85.19 85 THR A CA 1
ATOM 656 C C . THR A 1 85 ? -8.170 -12.513 7.833 1.00 85.19 85 THR A C 1
ATOM 658 O O . THR A 1 85 ? -7.052 -13.025 7.922 1.00 85.19 85 THR A O 1
ATOM 661 N N . LYS A 1 86 ? -9.281 -13.233 7.688 1.00 82.81 86 LYS A N 1
ATOM 662 C CA . LYS A 1 86 ? -9.348 -14.646 7.322 1.00 82.81 86 LYS A CA 1
ATOM 663 C C . LYS A 1 86 ? -10.596 -14.870 6.470 1.00 82.81 86 LYS A C 1
ATOM 665 O O . LYS A 1 86 ? -11.706 -14.630 6.939 1.00 82.81 86 LYS A O 1
ATOM 670 N N . GLY A 1 87 ? -10.407 -15.340 5.243 1.00 81.00 87 GLY A N 1
ATOM 671 C CA . GLY A 1 87 ? -11.452 -15.529 4.232 1.00 81.00 87 GLY A CA 1
ATOM 672 C C . GLY A 1 87 ? -11.128 -14.878 2.883 1.00 81.00 87 GLY A C 1
ATOM 673 O O . GLY A 1 87 ? -11.798 -15.182 1.899 1.00 81.00 87 GLY A O 1
ATOM 674 N N . MET A 1 88 ? -10.086 -14.041 2.802 1.00 87.06 88 MET A N 1
ATOM 675 C CA . MET A 1 88 ? -9.670 -13.391 1.549 1.00 87.06 88 MET A CA 1
ATOM 676 C C . MET A 1 88 ? -9.156 -14.405 0.522 1.00 87.06 88 MET A C 1
ATOM 678 O O . MET A 1 88 ? -9.400 -14.252 -0.676 1.00 87.06 88 MET A O 1
ATOM 682 N N . HIS A 1 89 ? -8.528 -15.497 0.977 1.00 87.50 89 HIS A N 1
ATOM 683 C CA . HIS A 1 89 ? -8.052 -16.557 0.078 1.00 87.50 89 HIS A CA 1
ATOM 684 C C . HIS A 1 89 ? -9.169 -17.163 -0.779 1.00 87.50 89 HIS A C 1
ATOM 686 O O . HIS A 1 89 ? -8.919 -17.548 -1.918 1.00 87.50 89 HIS A O 1
ATOM 692 N N . ALA A 1 90 ? -10.405 -17.203 -0.268 1.00 86.25 90 ALA A N 1
ATOM 693 C CA . ALA A 1 90 ? -11.555 -17.740 -0.996 1.00 86.25 90 ALA A CA 1
ATOM 694 C C . ALA A 1 90 ? -11.915 -16.922 -2.250 1.00 86.25 90 ALA A C 1
ATOM 696 O O . ALA A 1 90 ? -12.618 -17.427 -3.121 1.00 86.25 90 ALA A O 1
ATOM 697 N N . VAL A 1 91 ? -11.430 -15.681 -2.348 1.00 86.06 91 VAL A N 1
ATOM 698 C CA . VAL A 1 91 ? -11.628 -14.780 -3.495 1.00 86.06 91 VAL A CA 1
ATOM 699 C C . VAL A 1 91 ? -10.315 -14.451 -4.208 1.00 86.06 91 VAL A C 1
ATOM 701 O O . VAL A 1 91 ? -10.209 -13.439 -4.889 1.00 86.06 91 VAL A O 1
ATOM 704 N N . GLY A 1 92 ? -9.286 -15.289 -4.036 1.00 91.69 92 GLY A N 1
ATOM 705 C CA . GLY A 1 92 ? -7.982 -15.108 -4.684 1.00 91.69 92 GLY A CA 1
ATOM 706 C C . GLY A 1 92 ? -7.148 -13.945 -4.131 1.00 91.69 92 GLY A C 1
ATOM 707 O O . GLY A 1 92 ? -6.100 -13.624 -4.688 1.00 91.69 92 GLY A O 1
ATOM 708 N N . GLN A 1 93 ? -7.581 -13.330 -3.030 1.00 94.50 93 GLN A N 1
ATOM 709 C CA . GLN A 1 93 ? -6.908 -12.209 -2.387 1.00 94.50 93 GLN A CA 1
ATOM 710 C C . GLN A 1 93 ? -6.017 -12.717 -1.244 1.00 94.50 93 GLN A C 1
ATOM 712 O O . GLN A 1 93 ? -6.418 -13.579 -0.465 1.00 94.50 93 GLN A O 1
ATOM 717 N N . SER A 1 94 ? -4.796 -12.188 -1.116 1.00 95.38 94 SER A N 1
ATOM 718 C CA . SER A 1 94 ? -3.959 -12.481 0.061 1.00 95.38 94 SER A CA 1
ATOM 719 C C . SER A 1 94 ? -4.612 -11.918 1.324 1.00 95.38 94 SER A C 1
ATOM 721 O O . SER A 1 94 ? -5.232 -10.855 1.267 1.00 95.38 94 SER A O 1
ATOM 723 N N . GLU A 1 95 ? -4.452 -12.593 2.464 1.00 93.81 95 GLU A N 1
ATOM 724 C CA . GLU A 1 95 ? -4.956 -12.053 3.731 1.00 93.81 95 GLU A CA 1
ATOM 725 C C . GLU A 1 95 ? -4.270 -10.721 4.051 1.00 93.81 95 GLU A C 1
ATOM 727 O O . GLU A 1 95 ? -3.108 -10.504 3.709 1.00 93.81 95 GLU A O 1
ATOM 732 N N . ILE A 1 96 ? -4.981 -9.805 4.697 1.00 95.31 96 ILE A N 1
ATOM 733 C CA . ILE A 1 96 ? -4.489 -8.456 4.958 1.00 95.31 96 ILE A CA 1
ATOM 734 C C . ILE A 1 96 ? -4.238 -8.282 6.449 1.00 95.31 96 ILE A C 1
ATOM 736 O O . ILE A 1 96 ? -5.081 -8.610 7.286 1.00 95.31 96 ILE A O 1
ATOM 740 N N . VAL A 1 97 ? -3.075 -7.724 6.770 1.00 94.00 97 VAL A N 1
ATOM 741 C CA . VAL A 1 97 ? -2.655 -7.347 8.116 1.00 94.00 97 VAL A CA 1
ATOM 742 C C . VAL A 1 97 ? -2.493 -5.831 8.174 1.00 94.00 97 VAL A C 1
ATOM 744 O O . VAL A 1 97 ? -1.788 -5.247 7.358 1.00 94.00 97 VAL A O 1
ATOM 747 N N . ILE A 1 98 ? -3.124 -5.165 9.138 1.00 94.81 98 ILE A N 1
ATOM 748 C CA . ILE A 1 98 ? -2.952 -3.726 9.375 1.00 94.81 98 ILE A CA 1
ATOM 749 C C . ILE A 1 98 ? -2.534 -3.528 10.827 1.00 94.81 98 ILE A C 1
ATOM 751 O O . ILE A 1 98 ? -3.324 -3.735 11.746 1.00 94.81 98 ILE A O 1
ATOM 755 N N . LEU A 1 99 ? -1.292 -3.088 11.033 1.00 91.94 99 LEU A N 1
ATOM 756 C CA . LEU A 1 99 ? -0.798 -2.648 12.336 1.00 91.94 99 LEU A CA 1
ATOM 757 C C . LEU A 1 99 ? -0.990 -1.137 12.448 1.00 91.94 99 LEU A C 1
ATOM 759 O O . LEU A 1 99 ? -0.218 -0.371 11.889 1.00 91.94 99 LEU A O 1
ATOM 763 N N . LEU A 1 100 ? -2.022 -0.679 13.141 1.00 92.69 100 LEU A N 1
ATOM 764 C CA . LEU A 1 100 ? -2.352 0.736 13.277 1.00 92.69 100 LEU A CA 1
ATOM 765 C C . LEU A 1 100 ? -1.891 1.269 14.634 1.00 92.69 100 LEU A C 1
ATOM 767 O O . LEU A 1 100 ? -2.441 0.886 15.663 1.00 92.69 100 LEU A O 1
ATOM 771 N N . GLN A 1 101 ? -0.919 2.183 14.654 1.00 91.00 101 GLN A N 1
ATOM 772 C CA . GLN A 1 101 ? -0.438 2.782 15.899 1.00 91.00 101 GLN A CA 1
ATOM 773 C C . GLN A 1 101 ? -1.593 3.436 16.676 1.00 91.00 101 GLN A C 1
ATOM 775 O O . GLN A 1 101 ? -2.372 4.220 16.118 1.00 91.00 101 GLN A O 1
ATOM 780 N N . CYS A 1 102 ? -1.694 3.110 17.967 1.00 87.88 102 CYS A N 1
ATOM 781 C CA . CYS A 1 102 ? -2.695 3.674 18.861 1.00 87.88 102 CYS A CA 1
ATOM 782 C C . CYS A 1 102 ? -2.445 5.171 19.070 1.00 87.88 102 CYS A C 1
ATOM 784 O O . CYS A 1 102 ? -1.298 5.601 19.223 1.00 87.88 102 CYS A O 1
ATOM 786 N N . LEU A 1 103 ? -3.521 5.956 19.114 1.00 89.38 103 LEU A N 1
ATOM 787 C CA . LEU A 1 103 ? -3.433 7.335 19.602 1.00 89.38 103 LEU A CA 1
ATOM 788 C C . LEU A 1 103 ? -3.300 7.332 21.140 1.00 89.38 103 LEU A C 1
ATOM 790 O O . LEU A 1 103 ? -3.745 6.367 21.770 1.00 89.38 103 LEU A O 1
ATOM 794 N N . PRO A 1 104 ? -2.717 8.383 21.754 1.00 84.44 104 PRO A N 1
ATOM 795 C CA . PRO A 1 104 ? -2.477 8.440 23.202 1.00 84.44 104 PRO A CA 1
ATOM 796 C C . PRO A 1 104 ? -3.714 8.136 24.065 1.00 84.44 104 PRO A C 1
ATOM 798 O O . PRO A 1 104 ? -3.608 7.371 25.017 1.00 84.44 104 PRO A O 1
ATOM 801 N N . ASP A 1 105 ? -4.892 8.631 23.669 1.00 80.50 105 ASP A N 1
ATOM 802 C CA . ASP A 1 105 ? -6.156 8.485 24.412 1.00 80.50 105 ASP A CA 1
ATOM 803 C C . ASP A 1 105 ? -7.214 7.676 23.647 1.00 80.50 105 ASP A C 1
ATOM 805 O O . ASP A 1 105 ? -8.421 7.925 23.731 1.00 80.50 105 ASP A O 1
ATOM 809 N N . GLU A 1 106 ? -6.778 6.709 22.839 1.00 80.69 106 GLU A N 1
ATOM 810 C CA . GLU A 1 106 ? -7.693 5.944 21.998 1.00 80.69 106 GLU A CA 1
ATOM 811 C C . GLU A 1 106 ? -8.529 4.939 22.804 1.00 80.69 106 GLU A C 1
ATOM 813 O O . GLU A 1 106 ? -8.061 3.866 23.187 1.00 80.69 106 GLU A O 1
ATOM 818 N N . LYS A 1 107 ? -9.795 5.295 23.042 1.00 76.25 107 LYS A N 1
ATOM 819 C CA . LYS A 1 107 ? -10.767 4.470 23.785 1.00 76.25 107 LYS A CA 1
ATOM 820 C C . LYS A 1 107 ? -11.622 3.578 22.889 1.00 76.25 107 LYS A C 1
ATOM 822 O O . LYS A 1 107 ? -12.107 2.540 23.330 1.00 76.25 107 LYS A O 1
ATOM 827 N N . CYS A 1 108 ? -11.830 3.997 21.647 1.00 77.50 108 CYS A N 1
ATOM 828 C CA . CYS A 1 108 ? -12.708 3.323 20.703 1.00 77.50 108 CYS A CA 1
ATOM 829 C C . CYS A 1 108 ? -11.892 2.613 19.633 1.00 77.50 108 CYS A C 1
ATOM 831 O O . CYS A 1 108 ? -10.860 3.103 19.182 1.00 77.50 108 CYS A O 1
ATOM 833 N N . LEU A 1 109 ? -12.395 1.463 19.202 1.00 79.12 109 LEU A N 1
ATOM 834 C CA . LEU A 1 109 ? -11.766 0.694 18.148 1.00 79.12 109 LEU A CA 1
ATOM 835 C C . LEU A 1 109 ? -11.966 1.380 16.772 1.00 79.12 109 LEU A C 1
ATOM 837 O O . LEU A 1 109 ? -13.095 1.774 16.466 1.00 79.12 109 LEU A O 1
ATOM 841 N N . PRO A 1 110 ? -10.916 1.506 15.932 1.00 86.12 110 PRO A N 1
ATOM 842 C CA . PRO A 1 110 ? -10.998 2.109 14.594 1.00 86.12 110 PRO A CA 1
ATOM 843 C C . PRO A 1 110 ? -11.884 1.334 13.603 1.00 86.12 110 PRO A C 1
ATOM 845 O O . PRO A 1 110 ? -11.414 0.458 12.879 1.00 86.12 110 PRO A O 1
ATOM 848 N N . LYS A 1 111 ? -13.180 1.665 13.557 1.00 82.31 111 LYS A N 1
ATOM 849 C CA . LYS A 1 111 ? -14.183 0.934 12.758 1.00 82.31 111 LYS A CA 1
ATOM 850 C C . LYS A 1 111 ? -13.960 1.014 11.247 1.00 82.31 111 LYS A C 1
ATOM 852 O O . LYS A 1 111 ? -14.294 0.065 10.545 1.00 82.31 111 LYS A O 1
ATOM 857 N N . ASP A 1 112 ? -13.362 2.099 10.762 1.00 88.31 112 ASP A N 1
ATOM 858 C CA . ASP A 1 112 ? -13.130 2.317 9.328 1.00 88.31 112 ASP A CA 1
ATOM 859 C C . ASP A 1 112 ? -12.294 1.194 8.693 1.00 88.31 112 ASP A C 1
ATOM 861 O O . ASP A 1 112 ? -12.497 0.851 7.531 1.00 88.31 112 ASP A O 1
ATOM 865 N N . ILE A 1 113 ? -11.417 0.550 9.474 1.00 89.00 113 ILE A N 1
ATOM 866 C CA . ILE A 1 113 ? -10.623 -0.599 9.023 1.00 89.00 113 ILE A CA 1
ATOM 867 C C . ILE A 1 113 ? -11.515 -1.775 8.590 1.00 89.00 113 ILE A C 1
ATOM 869 O O . ILE A 1 113 ? -11.209 -2.451 7.611 1.00 89.00 113 ILE A O 1
ATOM 873 N N . PHE A 1 114 ? -12.638 -2.010 9.270 1.00 85.25 114 PHE A N 1
ATOM 874 C CA . PHE A 1 114 ? -13.556 -3.089 8.896 1.00 85.25 114 PHE A CA 1
ATOM 875 C C . PHE A 1 114 ? -14.281 -2.795 7.589 1.00 85.25 114 PHE A C 1
ATOM 877 O O . PHE A 1 114 ? -14.367 -3.671 6.733 1.00 85.25 114 PHE A O 1
ATOM 884 N N . ASN A 1 115 ? -14.746 -1.556 7.413 1.00 85.81 115 ASN A N 1
ATOM 885 C CA . ASN A 1 115 ? -15.372 -1.121 6.165 1.00 85.81 115 ASN A CA 1
ATOM 886 C C . ASN A 1 115 ? -14.394 -1.264 4.994 1.00 85.81 115 ASN A C 1
ATOM 888 O O . ASN A 1 115 ? -14.774 -1.726 3.921 1.00 85.81 115 ASN A O 1
ATOM 892 N N . HIS A 1 116 ? -13.118 -0.946 5.228 1.00 93.56 116 HIS A N 1
ATOM 893 C CA . HIS A 1 116 ? -12.057 -1.147 4.247 1.00 93.56 116 HIS A CA 1
ATOM 894 C C . HIS A 1 116 ? -11.861 -2.620 3.871 1.00 93.56 116 HIS A C 1
ATOM 896 O O . HIS A 1 116 ? -11.777 -2.945 2.691 1.00 93.56 116 HIS A O 1
ATOM 902 N N . PHE A 1 117 ? -11.850 -3.537 4.841 1.00 91.00 117 PHE A N 1
ATOM 903 C CA . PHE A 1 117 ? -11.756 -4.969 4.538 1.00 91.00 117 PHE A CA 1
ATOM 904 C C . PHE A 1 117 ? -12.961 -5.498 3.759 1.00 91.00 117 PHE A C 1
ATOM 906 O O . PHE A 1 117 ? -12.784 -6.295 2.841 1.00 91.00 117 PHE A O 1
ATOM 913 N N . VAL A 1 118 ? -14.174 -5.042 4.082 1.00 86.81 118 VAL A N 1
ATOM 914 C CA . VAL A 1 118 ? -15.373 -5.391 3.304 1.00 86.81 118 VAL A CA 1
ATOM 915 C C . VAL A 1 118 ? -15.248 -4.879 1.868 1.00 86.81 118 VAL A C 1
ATOM 917 O O . VAL A 1 118 ? -15.574 -5.612 0.934 1.00 86.81 118 VAL A O 1
ATOM 920 N N . GLN A 1 119 ? -14.737 -3.660 1.678 1.00 89.88 119 GLN A N 1
ATOM 921 C CA . GLN A 1 119 ? -14.508 -3.111 0.343 1.00 89.88 119 GLN A CA 1
ATOM 922 C C . GLN A 1 119 ? -13.473 -3.927 -0.438 1.00 89.88 119 GLN A C 1
ATOM 924 O O . GLN A 1 119 ? -13.774 -4.353 -1.546 1.00 89.88 119 GLN A O 1
ATOM 929 N N . LEU A 1 120 ? -12.316 -4.242 0.156 1.00 92.62 120 LEU A N 1
ATOM 930 C CA . LEU A 1 120 ? -11.299 -5.086 -0.486 1.00 92.62 120 LEU A CA 1
ATOM 931 C C . LEU A 1 120 ? -11.842 -6.453 -0.901 1.00 92.62 120 LEU A C 1
ATOM 933 O O . LEU A 1 120 ? -11.486 -6.972 -1.954 1.00 92.62 120 LEU A O 1
ATOM 937 N N . TYR A 1 121 ? -12.703 -7.045 -0.077 1.00 88.56 121 TYR A N 1
ATOM 938 C CA . TYR A 1 121 ? -13.317 -8.324 -0.401 1.00 88.56 121 TYR A CA 1
ATOM 939 C C . TYR A 1 121 ? -14.270 -8.220 -1.600 1.00 88.56 121 TYR A C 1
ATOM 941 O O . TYR A 1 121 ? -14.261 -9.084 -2.477 1.00 88.56 121 TYR A O 1
ATOM 949 N N . ARG A 1 122 ? -15.071 -7.149 -1.668 1.00 87.75 122 ARG A N 1
ATOM 950 C CA . ARG A 1 122 ? -15.936 -6.859 -2.825 1.00 87.75 122 ARG A CA 1
ATOM 951 C C . ARG A 1 122 ? -15.120 -6.592 -4.087 1.00 87.75 122 ARG A C 1
ATOM 953 O O . ARG A 1 122 ? -15.470 -7.098 -5.149 1.00 87.75 122 ARG A O 1
ATOM 960 N N . ASP A 1 123 ? -14.025 -5.850 -3.963 1.00 91.56 123 ASP A N 1
ATOM 961 C CA . ASP A 1 123 ? -13.115 -5.578 -5.075 1.00 91.56 123 ASP A CA 1
ATOM 962 C C . ASP A 1 123 ? -12.504 -6.886 -5.597 1.00 91.56 123 ASP A C 1
ATOM 964 O O . ASP A 1 123 ? -12.532 -7.138 -6.802 1.00 91.56 123 ASP A O 1
ATOM 968 N N . ALA A 1 124 ? -12.065 -7.773 -4.699 1.00 91.25 124 ALA A N 1
ATOM 969 C CA . ALA A 1 124 ? -11.539 -9.087 -5.056 1.00 91.25 124 ALA A CA 1
ATOM 970 C C . ALA A 1 124 ? -12.590 -9.991 -5.724 1.00 91.25 124 ALA A C 1
ATOM 972 O O . ALA A 1 124 ? -12.277 -10.653 -6.712 1.00 91.25 124 ALA A O 1
ATOM 973 N N . LEU A 1 125 ? -13.848 -9.973 -5.262 1.00 88.12 125 LEU A N 1
ATOM 974 C CA . LEU A 1 125 ? -14.955 -10.659 -5.947 1.00 88.12 125 LEU A CA 1
ATOM 975 C C . LEU A 1 125 ? -15.165 -10.149 -7.380 1.00 88.12 125 LEU A C 1
ATOM 977 O O . LEU A 1 125 ? -15.508 -10.931 -8.263 1.00 88.12 125 LEU A O 1
ATOM 981 N N . ALA A 1 126 ? -14.939 -8.856 -7.617 1.00 92.25 126 ALA A N 1
ATOM 982 C CA . ALA A 1 126 ? -14.979 -8.251 -8.947 1.00 92.25 126 ALA A CA 1
ATOM 983 C C . ALA A 1 126 ? -13.693 -8.491 -9.771 1.00 92.25 126 ALA A C 1
ATOM 985 O O . ALA A 1 126 ? -13.572 -7.968 -10.878 1.00 92.25 126 ALA A O 1
ATOM 986 N N . GLY A 1 127 ? -12.732 -9.264 -9.252 1.00 92.62 127 GLY A N 1
ATOM 987 C CA . GLY A 1 127 ? -11.449 -9.563 -9.897 1.00 92.62 127 GLY A CA 1
ATOM 988 C C . GLY A 1 127 ? -10.342 -8.535 -9.635 1.00 92.62 127 GLY A C 1
ATOM 989 O O . GLY A 1 127 ? -9.228 -8.696 -10.133 1.00 92.62 127 GLY A O 1
ATOM 990 N N . ASN A 1 128 ? -10.611 -7.500 -8.837 1.00 94.81 128 ASN A N 1
ATOM 991 C CA . ASN A 1 128 ? -9.652 -6.453 -8.493 1.00 94.81 128 ASN A CA 1
ATOM 992 C C . ASN A 1 128 ? -8.928 -6.807 -7.190 1.00 94.81 128 ASN A C 1
ATOM 994 O O . ASN A 1 128 ? -9.308 -6.382 -6.100 1.00 94.81 128 ASN A O 1
ATOM 998 N N . VAL A 1 129 ? -7.872 -7.607 -7.314 1.00 95.81 129 VAL A N 1
ATOM 999 C CA . VAL A 1 129 ? -7.028 -8.030 -6.190 1.00 95.81 129 VAL A CA 1
ATOM 1000 C C . VAL A 1 129 ? -5.856 -7.070 -5.959 1.00 95.81 129 VAL A C 1
ATOM 1002 O O . VAL A 1 129 ? -5.306 -6.499 -6.903 1.00 95.81 129 VAL A O 1
ATOM 1005 N N . VAL A 1 130 ? -5.425 -6.919 -4.705 1.00 97.00 130 VAL A N 1
ATOM 1006 C CA . VAL A 1 130 ? -4.209 -6.170 -4.342 1.00 97.00 130 VAL A CA 1
ATOM 1007 C C . VAL A 1 130 ? -3.051 -7.125 -4.045 1.00 97.00 130 VAL A C 1
ATOM 1009 O O . VAL A 1 130 ? -3.189 -8.069 -3.267 1.00 97.00 130 VAL A O 1
ATOM 1012 N N . GLY A 1 131 ? -1.901 -6.873 -4.673 1.00 95.56 131 GLY A N 1
ATOM 1013 C CA . GLY A 1 131 ? -0.660 -7.633 -4.493 1.00 95.56 131 GLY A CA 1
ATOM 1014 C C . GLY A 1 131 ? 0.426 -6.856 -3.742 1.00 95.56 131 GLY A C 1
ATOM 1015 O O . GLY A 1 131 ? 0.202 -5.742 -3.269 1.00 95.56 131 GLY A O 1
ATOM 1016 N N . ASN A 1 132 ? 1.631 -7.430 -3.664 1.00 95.38 132 ASN A N 1
ATOM 1017 C CA . ASN A 1 132 ? 2.808 -6.727 -3.144 1.00 95.38 132 ASN A CA 1
ATOM 1018 C C . ASN A 1 132 ? 3.096 -5.461 -3.972 1.00 95.38 132 ASN A C 1
ATOM 1020 O O . ASN A 1 132 ? 3.062 -5.509 -5.201 1.00 95.38 132 ASN A O 1
ATOM 1024 N N . LEU A 1 133 ? 3.380 -4.347 -3.294 1.00 95.06 133 LEU A N 1
ATOM 1025 C CA . LEU A 1 133 ? 3.477 -2.989 -3.847 1.00 95.06 133 LEU A CA 1
ATOM 1026 C C . LEU A 1 133 ? 2.189 -2.473 -4.520 1.00 95.06 133 LEU A C 1
ATOM 1028 O O . LEU A 1 133 ? 2.213 -1.433 -5.177 1.00 95.06 133 LEU A O 1
ATOM 1032 N N . GLY A 1 134 ? 1.063 -3.168 -4.337 1.00 96.06 134 GLY A N 1
ATOM 1033 C CA . GLY A 1 134 ? -0.261 -2.705 -4.739 1.00 96.06 134 GLY A CA 1
ATOM 1034 C C . GLY A 1 134 ? -0.807 -1.633 -3.797 1.00 96.06 134 GLY A C 1
ATOM 1035 O O . GLY A 1 134 ? -0.231 -1.345 -2.746 1.00 96.06 134 GLY A O 1
ATOM 1036 N N . HIS A 1 135 ? -1.949 -1.048 -4.148 1.00 97.19 135 HIS A N 1
ATOM 1037 C CA . HIS A 1 135 ? -2.557 0.031 -3.372 1.00 97.19 135 HIS A CA 1
ATOM 1038 C C . HIS A 1 135 ? -4.086 -0.031 -3.378 1.00 97.19 135 HIS A C 1
ATOM 1040 O O . HIS A 1 135 ? -4.696 -0.661 -4.235 1.00 97.19 135 HIS A O 1
ATOM 1046 N N . SER A 1 136 ? -4.700 0.675 -2.433 1.00 97.31 136 SER A N 1
ATOM 1047 C CA . SER A 1 136 ? -6.137 0.970 -2.409 1.00 97.31 136 SER A CA 1
ATOM 1048 C C . SER A 1 136 ? -6.335 2.400 -1.925 1.00 97.31 136 SER A C 1
ATOM 1050 O O . SER A 1 136 ? -5.710 2.778 -0.931 1.00 97.31 136 SER A O 1
ATOM 1052 N N . PHE A 1 137 ? -7.197 3.178 -2.575 1.00 96.94 137 PHE A N 1
ATOM 1053 C CA . PHE A 1 137 ? -7.398 4.593 -2.253 1.00 96.94 137 PHE A CA 1
ATOM 1054 C C . PHE A 1 137 ? -8.782 4.866 -1.677 1.00 96.94 137 PHE A C 1
ATOM 1056 O O . PHE A 1 137 ? -9.755 4.204 -2.031 1.00 96.94 137 PHE A O 1
ATOM 1063 N N . PHE A 1 138 ? -8.868 5.865 -0.801 1.00 94.62 138 PHE A N 1
ATOM 1064 C CA . PHE A 1 138 ? -10.130 6.270 -0.189 1.00 94.62 138 PHE A CA 1
ATOM 1065 C C . PHE A 1 138 ? -10.778 7.410 -0.972 1.00 94.62 138 PHE A C 1
ATOM 1067 O O . PHE A 1 138 ? -10.128 8.396 -1.317 1.00 94.62 138 PHE A O 1
ATOM 1074 N N . SER A 1 139 ? -12.082 7.296 -1.219 1.00 87.75 139 SER A N 1
ATOM 1075 C CA . SER A 1 139 ? -12.896 8.377 -1.791 1.00 87.75 139 SER A CA 1
ATOM 1076 C C . SER A 1 139 ? -13.438 9.335 -0.725 1.00 87.75 139 SER A C 1
ATOM 1078 O O . SER A 1 139 ? -13.727 10.495 -1.017 1.00 87.75 139 SER A O 1
ATOM 1080 N N . GLN A 1 140 ? -13.563 8.864 0.518 1.00 90.81 140 GLN A N 1
ATOM 1081 C CA . GLN A 1 140 ? -14.108 9.606 1.653 1.00 90.81 140 GLN A CA 1
ATOM 1082 C C . GLN A 1 140 ? -13.073 9.741 2.774 1.00 90.81 140 GLN A C 1
ATOM 1084 O O . GLN A 1 140 ? -11.984 9.174 2.714 1.00 90.81 140 GLN A O 1
ATOM 1089 N N . SER A 1 141 ? -13.419 10.510 3.809 1.00 94.00 141 SER A N 1
ATOM 1090 C CA . SER A 1 141 ? -12.601 10.599 5.020 1.00 94.00 141 SER A CA 1
ATOM 1091 C C . SER A 1 141 ? -12.406 9.212 5.630 1.00 94.00 141 SER A C 1
ATOM 1093 O O . SER A 1 141 ? -13.371 8.471 5.797 1.00 94.00 141 SER A O 1
ATOM 1095 N N . PHE A 1 142 ? -11.176 8.899 6.024 1.00 96.19 142 PHE A N 1
ATOM 1096 C CA . PHE A 1 142 ? -10.813 7.613 6.607 1.00 96.19 142 PHE A CA 1
ATOM 1097 C C . PHE A 1 142 ? -10.005 7.834 7.882 1.00 96.19 142 PHE A C 1
ATOM 1099 O O . PHE A 1 142 ? -9.117 8.689 7.911 1.00 96.19 142 PHE A O 1
ATOM 1106 N N . LEU A 1 143 ? -10.297 7.100 8.957 1.00 94.56 143 LEU A N 1
ATOM 1107 C CA . LEU A 1 143 ? -9.632 7.228 10.260 1.00 94.56 143 LEU A CA 1
ATOM 1108 C C . LEU A 1 143 ? -9.589 8.678 10.775 1.00 94.56 143 LEU A C 1
ATOM 1110 O O . LEU A 1 143 ? -8.578 9.130 11.316 1.00 94.56 143 LEU A O 1
ATOM 1114 N N . GLY A 1 144 ? -10.683 9.414 10.565 1.00 93.25 144 GLY A N 1
ATOM 1115 C CA . GLY A 1 144 ? -10.835 10.801 11.011 1.00 93.25 144 GLY A CA 1
ATOM 1116 C C . GLY A 1 144 ? -10.059 11.854 10.209 1.00 93.25 144 GLY A C 1
ATOM 1117 O O . GLY A 1 144 ? -9.921 12.974 10.693 1.00 93.25 144 GLY A O 1
ATOM 1118 N N . SER A 1 145 ? -9.546 11.538 9.012 1.00 95.94 145 SER A N 1
ATOM 1119 C CA . SER A 1 145 ? -8.875 12.522 8.149 1.00 95.94 145 SER A CA 1
ATOM 1120 C C . SER A 1 145 ? -9.231 12.365 6.672 1.00 95.94 145 SER A C 1
ATOM 1122 O O . SER A 1 145 ? -9.304 11.252 6.154 1.00 95.94 145 SER A O 1
ATOM 1124 N N . LYS A 1 146 ? -9.361 13.499 5.969 1.00 96.25 146 LYS A N 1
ATOM 1125 C CA . LYS A 1 146 ? -9.423 13.566 4.495 1.00 96.25 146 LYS A CA 1
ATOM 1126 C C . LYS A 1 146 ? -8.041 13.505 3.833 1.00 96.25 146 LYS A C 1
ATOM 1128 O O . LYS A 1 146 ? -7.958 13.331 2.620 1.00 96.25 146 LYS A O 1
ATOM 1133 N N . GLU A 1 147 ? -6.978 13.655 4.624 1.00 97.00 147 GLU A N 1
ATOM 1134 C CA . GLU A 1 147 ? -5.593 13.586 4.150 1.00 97.00 147 GLU A CA 1
ATOM 1135 C C . GLU A 1 147 ? -5.065 12.152 4.096 1.00 97.00 147 GLU A C 1
ATOM 1137 O O . GLU A 1 147 ? -4.080 11.900 3.412 1.00 97.00 147 GLU A O 1
ATOM 1142 N N . HIS A 1 148 ? -5.722 11.195 4.759 1.00 98.12 148 HIS A N 1
ATOM 1143 C CA . HIS A 1 148 ? -5.407 9.783 4.569 1.00 98.12 148 HIS A CA 1
ATOM 1144 C C . HIS A 1 148 ? -5.836 9.370 3.155 1.00 98.12 148 HIS A C 1
ATOM 1146 O O . HIS A 1 148 ? -7.017 9.418 2.822 1.00 98.12 148 HIS A O 1
ATOM 1152 N N . GLY A 1 149 ? -4.866 9.007 2.315 1.00 96.69 149 GLY A N 1
ATOM 1153 C CA . GLY A 1 149 ? -5.084 8.757 0.888 1.00 96.69 149 GLY A CA 1
ATOM 1154 C C . GLY A 1 149 ? -5.409 7.304 0.560 1.00 96.69 149 GLY A C 1
ATOM 1155 O O . GLY A 1 149 ? -6.079 7.033 -0.434 1.00 96.69 149 GLY A O 1
ATOM 1156 N N . GLY A 1 150 ? -4.946 6.362 1.384 1.00 98.00 150 GLY A N 1
ATOM 1157 C CA . GLY A 1 150 ? -5.113 4.942 1.105 1.00 98.00 150 GLY A CA 1
ATOM 1158 C C . GLY A 1 150 ? -4.178 4.040 1.895 1.00 98.00 150 GLY A C 1
ATOM 1159 O O . GLY A 1 150 ? -3.547 4.464 2.866 1.00 98.00 150 GLY A O 1
ATOM 1160 N N . PHE A 1 151 ? -4.044 2.809 1.414 1.00 98.62 151 PHE A N 1
ATOM 1161 C CA . PHE A 1 151 ? -3.042 1.844 1.857 1.00 98.62 151 PHE A CA 1
ATOM 1162 C C . PHE A 1 151 ? -2.102 1.476 0.708 1.00 98.62 151 PHE A C 1
ATOM 1164 O O . PHE A 1 151 ? -2.544 1.310 -0.430 1.00 98.62 151 PHE A O 1
ATOM 1171 N N . LEU A 1 152 ? -0.820 1.320 1.034 1.00 98.56 152 LEU A N 1
ATOM 1172 C CA . LEU A 1 152 ? 0.178 0.616 0.231 1.00 98.56 152 LEU A CA 1
ATOM 1173 C C . LEU A 1 152 ? 0.375 -0.781 0.834 1.00 98.56 152 LEU A C 1
ATOM 1175 O O . LEU A 1 152 ? 0.607 -0.892 2.038 1.00 98.56 152 LEU A O 1
ATOM 1179 N N . TYR A 1 153 ? 0.291 -1.829 0.019 1.00 98.31 153 TYR A N 1
ATOM 1180 C CA . TYR A 1 153 ? 0.414 -3.214 0.474 1.00 98.31 153 TYR A CA 1
ATOM 1181 C C . TYR A 1 153 ? 1.821 -3.743 0.247 1.00 98.31 153 TYR A C 1
ATOM 1183 O O . TYR A 1 153 ? 2.355 -3.624 -0.853 1.00 98.31 153 TYR A O 1
ATOM 1191 N N . VAL A 1 154 ? 2.418 -4.353 1.268 1.00 97.00 154 VAL A N 1
ATOM 1192 C CA . VAL A 1 154 ? 3.772 -4.914 1.186 1.00 97.00 154 VAL A CA 1
ATOM 1193 C C . VAL A 1 154 ? 3.826 -6.331 1.743 1.00 97.00 154 VAL A C 1
ATOM 1195 O O . VAL A 1 154 ? 3.164 -6.654 2.730 1.00 97.00 154 VAL A O 1
ATOM 1198 N N . ALA A 1 155 ? 4.636 -7.183 1.125 1.00 95.06 155 ALA A N 1
ATOM 1199 C CA . ALA A 1 155 ? 5.063 -8.437 1.729 1.00 95.06 155 ALA A CA 1
ATOM 1200 C C . ALA A 1 155 ? 6.191 -8.153 2.735 1.00 95.06 155 ALA A C 1
ATOM 1202 O O . ALA A 1 155 ? 7.087 -7.353 2.461 1.00 95.06 155 ALA A O 1
ATOM 1203 N N . ALA A 1 156 ? 6.147 -8.795 3.903 1.00 91.69 156 ALA A N 1
ATOM 1204 C CA . ALA A 1 156 ? 7.242 -8.707 4.866 1.00 91.69 156 ALA A CA 1
ATOM 1205 C C . ALA A 1 156 ? 8.471 -9.470 4.345 1.00 91.69 156 ALA A C 1
ATOM 1207 O O . ALA A 1 156 ? 8.329 -10.563 3.796 1.00 91.69 156 ALA A O 1
ATOM 1208 N N . THR A 1 157 ? 9.662 -8.900 4.534 1.00 89.62 157 THR A N 1
ATOM 1209 C CA . THR A 1 157 ? 10.944 -9.510 4.145 1.00 89.62 157 THR A CA 1
ATOM 1210 C C . THR A 1 157 ? 11.870 -9.646 5.350 1.00 89.62 157 THR A C 1
ATOM 1212 O O . THR A 1 157 ? 12.030 -10.741 5.881 1.00 89.62 157 THR A O 1
ATOM 1215 N N . TYR A 1 158 ? 12.439 -8.534 5.819 1.00 85.25 158 TYR A N 1
ATOM 1216 C CA . TYR A 1 158 ? 13.426 -8.499 6.909 1.00 85.25 158 TYR A CA 1
ATOM 1217 C C . TYR A 1 158 ? 12.875 -7.913 8.216 1.00 85.25 158 TYR A C 1
ATOM 1219 O O . TYR A 1 158 ? 13.576 -7.877 9.226 1.00 85.25 158 TYR A O 1
ATOM 1227 N N . GLN A 1 159 ? 11.642 -7.403 8.206 1.00 88.31 159 GLN A N 1
ATOM 1228 C CA . GLN A 1 159 ? 11.044 -6.770 9.376 1.00 88.31 159 GLN A CA 1
ATOM 1229 C C . GLN A 1 159 ? 10.700 -7.792 10.468 1.00 88.31 159 GLN A C 1
ATOM 1231 O O . GLN A 1 159 ? 10.338 -8.932 10.182 1.00 88.31 159 GLN A O 1
ATOM 1236 N N . SER A 1 160 ? 10.747 -7.350 11.728 1.00 83.69 160 SER A N 1
ATOM 1237 C CA . SER A 1 160 ? 10.289 -8.146 12.869 1.00 83.69 160 SER A CA 1
ATOM 1238 C C . SER A 1 160 ? 8.815 -8.518 12.711 1.00 83.69 160 SER A C 1
ATOM 1240 O O . SER A 1 160 ? 7.957 -7.659 12.499 1.00 83.69 160 SER A O 1
ATOM 1242 N N . LEU A 1 161 ? 8.534 -9.811 12.854 1.00 85.94 161 LEU A N 1
ATOM 1243 C CA . LEU A 1 161 ? 7.185 -10.365 12.970 1.00 85.94 161 LEU A CA 1
ATOM 1244 C C . LEU A 1 161 ? 6.903 -10.866 14.392 1.00 85.94 161 LEU A C 1
ATOM 1246 O O . LEU A 1 161 ? 5.948 -11.613 14.617 1.00 85.94 161 LEU A O 1
ATOM 1250 N N . GLN A 1 162 ? 7.764 -10.502 15.347 1.00 77.31 162 GLN A N 1
ATOM 1251 C CA . GLN A 1 162 ? 7.783 -11.123 16.658 1.00 77.31 162 GLN A CA 1
ATOM 1252 C C . GLN A 1 162 ? 6.459 -10.919 17.398 1.00 77.31 162 GLN A C 1
ATOM 1254 O O . GLN A 1 162 ? 5.839 -9.852 17.404 1.00 77.31 162 GLN A O 1
ATOM 1259 N N . ASP A 1 163 ? 6.008 -12.022 17.988 1.00 73.69 163 ASP A N 1
ATOM 1260 C CA . ASP A 1 163 ? 4.796 -12.159 18.773 1.00 73.69 163 ASP A CA 1
ATOM 1261 C C . ASP A 1 163 ? 3.476 -11.847 18.004 1.00 73.69 163 ASP A C 1
ATOM 1263 O O . ASP A 1 163 ? 2.389 -11.906 18.589 1.00 73.69 163 ASP A O 1
ATOM 1267 N N . LEU A 1 164 ? 3.499 -11.474 16.719 1.00 79.44 164 LEU A N 1
ATOM 1268 C CA . LEU A 1 164 ? 2.280 -11.174 15.960 1.00 79.44 164 LEU A CA 1
ATOM 1269 C C . LEU A 1 164 ? 1.458 -12.446 15.716 1.00 79.44 164 LEU A C 1
ATOM 1271 O O . LEU A 1 164 ? 1.980 -13.473 15.294 1.00 79.44 164 LEU A O 1
ATOM 1275 N N . VAL A 1 165 ? 0.143 -12.361 15.932 1.00 78.62 165 VAL A N 1
ATOM 1276 C CA . VAL A 1 165 ? -0.787 -13.420 15.521 1.00 78.62 165 VAL A CA 1
ATOM 1277 C C . VAL A 1 165 ? -1.134 -13.175 14.059 1.00 78.62 165 VAL A C 1
ATOM 1279 O O . VAL A 1 165 ? -1.999 -12.357 13.756 1.00 78.62 165 VAL A O 1
ATOM 1282 N N . LEU A 1 166 ? -0.404 -13.834 13.163 1.00 85.69 166 LEU A N 1
ATOM 1283 C CA . LEU A 1 166 ? -0.535 -13.659 11.719 1.00 85.69 166 LEU A CA 1
ATOM 1284 C C . LEU A 1 166 ? -1.491 -14.696 11.108 1.00 85.69 166 LEU A C 1
ATOM 1286 O O . LEU A 1 166 ? -1.598 -15.814 11.624 1.00 85.69 166 LEU A O 1
ATOM 1290 N N . PRO A 1 167 ? -2.192 -14.346 10.015 1.00 87.56 167 PRO A N 1
ATOM 1291 C CA . PRO A 1 167 ? -2.998 -15.301 9.270 1.00 87.56 167 PRO A CA 1
ATOM 1292 C C . PRO A 1 167 ? -2.115 -16.315 8.529 1.00 87.56 167 PRO A C 1
ATOM 1294 O O . PRO A 1 167 ? -0.892 -16.183 8.445 1.00 87.56 167 PRO A O 1
ATOM 1297 N N . THR A 1 168 ? -2.744 -17.337 7.956 1.00 87.12 168 THR A N 1
ATOM 1298 C CA . THR A 1 168 ? -2.054 -18.283 7.076 1.00 87.12 168 THR A CA 1
ATOM 1299 C C . THR A 1 168 ? -1.534 -17.557 5.827 1.00 87.12 168 THR A C 1
ATOM 1301 O O . THR A 1 168 ? -2.296 -16.804 5.220 1.00 87.12 168 THR A O 1
ATOM 1304 N N . PRO A 1 169 ? -0.268 -17.756 5.414 1.00 92.75 169 PRO A N 1
ATOM 1305 C CA . PRO A 1 169 ? 0.235 -17.222 4.148 1.00 92.75 169 PRO A CA 1
ATOM 1306 C C . PRO A 1 169 ? -0.592 -17.700 2.935 1.00 92.75 169 PRO A C 1
ATOM 1308 O O . PRO A 1 169 ? -1.117 -18.815 2.979 1.00 92.75 169 PRO A O 1
ATOM 1311 N N . PRO A 1 170 ? -0.672 -16.917 1.839 1.00 95.56 170 PRO A N 1
ATOM 1312 C CA . PRO A 1 170 ? -0.060 -15.597 1.657 1.00 95.56 170 PRO A CA 1
ATOM 1313 C C . PRO A 1 170 ? -0.821 -14.472 2.378 1.00 95.56 170 PRO A C 1
ATOM 1315 O O . PRO A 1 170 ? -2.054 -14.471 2.419 1.00 95.56 170 PRO A O 1
ATOM 1318 N N . TYR A 1 171 ? -0.075 -13.497 2.906 1.00 95.38 171 TYR A N 1
ATOM 1319 C CA . TYR A 1 171 ? -0.617 -12.285 3.520 1.00 95.38 171 TYR A CA 1
ATOM 1320 C C . TYR A 1 171 ? 0.211 -11.036 3.186 1.00 95.38 171 TYR A C 1
ATOM 1322 O O . TYR A 1 171 ? 1.398 -11.132 2.871 1.00 95.38 171 TYR A O 1
ATOM 1330 N N . LEU A 1 172 ? -0.417 -9.863 3.271 1.00 97.75 172 LEU A N 1
ATOM 1331 C CA . LEU A 1 172 ? 0.176 -8.554 2.991 1.00 97.75 172 LEU A CA 1
ATOM 1332 C C . LEU A 1 172 ? -0.055 -7.592 4.157 1.00 97.75 172 LEU A C 1
ATOM 1334 O O . LEU A 1 172 ? -1.120 -7.592 4.772 1.00 97.75 172 LEU A O 1
ATOM 1338 N N . PHE A 1 173 ? 0.916 -6.720 4.416 1.00 97.50 173 PHE A N 1
ATOM 1339 C CA . PHE A 1 173 ? 0.780 -5.616 5.360 1.00 97.50 173 PHE A CA 1
ATOM 1340 C C . PHE A 1 173 ? 0.274 -4.362 4.651 1.00 97.50 173 PHE A C 1
ATOM 1342 O O . PHE A 1 173 ? 0.896 -3.897 3.698 1.00 97.50 173 PHE A O 1
ATOM 1349 N N . GLY A 1 174 ? -0.838 -3.800 5.124 1.00 98.12 174 GLY A N 1
ATOM 1350 C CA . GLY A 1 174 ? -1.358 -2.510 4.678 1.00 98.12 174 GLY A CA 1
ATOM 1351 C C . GLY A 1 174 ? -0.731 -1.357 5.462 1.00 98.12 174 GLY A C 1
ATOM 1352 O O . GLY A 1 174 ? -0.979 -1.204 6.662 1.00 98.12 174 GLY A O 1
ATOM 1353 N N . ILE A 1 175 ? 0.047 -0.517 4.778 1.00 98.25 175 ILE A N 1
ATOM 1354 C CA . ILE A 1 175 ? 0.676 0.685 5.337 1.00 98.25 175 ILE A CA 1
ATOM 1355 C C . ILE A 1 175 ? -0.123 1.921 4.919 1.00 98.25 175 ILE A C 1
ATOM 1357 O O . ILE A 1 175 ? -0.276 2.195 3.730 1.00 98.25 175 ILE A O 1
ATOM 1361 N N . LEU A 1 176 ? -0.641 2.671 5.892 1.00 98.44 176 LEU A N 1
ATOM 1362 C CA . LEU A 1 176 ? -1.428 3.882 5.662 1.00 98.44 176 LEU A CA 1
ATOM 1363 C C . LEU A 1 176 ? -0.560 4.977 5.021 1.00 98.44 176 LEU A C 1
ATOM 1365 O O . LEU A 1 176 ? 0.485 5.374 5.558 1.00 98.44 176 LEU A O 1
ATOM 1369 N N . ILE A 1 177 ? -1.031 5.498 3.892 1.00 98.31 177 ILE A N 1
ATOM 1370 C CA . ILE A 1 177 ? -0.367 6.550 3.120 1.00 98.31 177 ILE A CA 1
ATOM 1371 C C . ILE A 1 177 ? -1.192 7.836 3.094 1.00 98.31 177 ILE A C 1
ATOM 1373 O O . ILE A 1 177 ? -2.420 7.819 3.217 1.00 98.31 177 ILE A O 1
ATOM 1377 N N . GLN A 1 178 ? -0.504 8.965 2.946 1.00 97.75 178 GLN A N 1
ATOM 1378 C CA . GLN A 1 178 ? -1.132 10.279 2.835 1.00 97.75 178 GLN A CA 1
ATOM 1379 C C . GLN A 1 178 ? -1.543 10.581 1.391 1.00 97.75 178 GLN A C 1
ATOM 1381 O O . GLN A 1 178 ? -0.991 10.038 0.436 1.00 97.75 178 GLN A O 1
ATOM 1386 N N . LYS A 1 179 ? -2.486 11.504 1.219 1.00 95.81 179 LYS A N 1
ATOM 1387 C CA . LYS A 1 179 ? -3.060 11.889 -0.076 1.00 95.81 179 LYS A CA 1
ATOM 1388 C C . LYS A 1 179 ? -2.034 12.466 -1.058 1.00 95.81 179 LYS A C 1
ATOM 1390 O O . LYS A 1 179 ? -2.148 12.273 -2.265 1.00 95.81 179 LYS A O 1
ATOM 1395 N N . TRP A 1 180 ? -0.982 13.106 -0.561 1.00 95.38 180 TRP A N 1
ATOM 1396 C CA . TRP A 1 180 ? 0.131 13.560 -1.404 1.00 95.38 180 TRP A CA 1
ATOM 1397 C C . TRP A 1 180 ? 1.053 12.425 -1.881 1.00 95.38 180 TRP A C 1
ATOM 1399 O O . TRP A 1 180 ? 1.859 12.605 -2.788 1.00 95.38 180 TRP A O 1
ATOM 1409 N N . GLU A 1 181 ? 0.924 11.228 -1.312 1.00 96.75 181 GLU A N 1
ATOM 1410 C CA . GLU A 1 181 ? 1.747 10.058 -1.640 1.00 96.75 181 GLU A CA 1
ATOM 1411 C C . GLU A 1 181 ? 1.045 9.118 -2.629 1.00 96.75 181 GLU A C 1
ATOM 1413 O O . GLU A 1 181 ? 1.687 8.272 -3.249 1.00 96.75 181 GLU A O 1
ATOM 1418 N N . THR A 1 182 ? -0.262 9.301 -2.829 1.00 95.00 182 THR A N 1
ATOM 1419 C CA . THR A 1 182 ? -1.116 8.543 -3.757 1.00 95.00 182 THR A CA 1
ATOM 1420 C C . THR A 1 182 ? -0.541 8.440 -5.179 1.00 95.00 182 THR A C 1
ATOM 1422 O O . THR A 1 182 ? -0.485 7.326 -5.707 1.00 95.00 182 THR A O 1
ATOM 1425 N N . PRO A 1 183 ? -0.033 9.529 -5.803 1.00 92.94 183 PRO A N 1
ATOM 1426 C CA . PRO A 1 183 ? 0.583 9.438 -7.129 1.00 92.94 183 PRO A CA 1
ATOM 1427 C C . PRO A 1 183 ? 1.805 8.510 -7.148 1.00 92.94 183 PRO A C 1
ATOM 1429 O O . PRO A 1 183 ? 1.998 7.751 -8.094 1.00 92.94 183 PRO A O 1
ATOM 1432 N N . TRP A 1 184 ? 2.600 8.510 -6.074 1.00 93.19 184 TRP A N 1
ATOM 1433 C CA . TRP A 1 184 ? 3.767 7.637 -5.940 1.00 93.19 184 TRP A CA 1
ATOM 1434 C C . TRP A 1 184 ? 3.377 6.180 -5.717 1.00 93.19 184 TRP A C 1
ATOM 1436 O O . TRP A 1 184 ? 3.999 5.306 -6.308 1.00 93.19 184 TRP A O 1
ATOM 1446 N N . ALA A 1 185 ? 2.329 5.907 -4.938 1.00 94.44 185 ALA A N 1
ATOM 1447 C CA . ALA A 1 185 ? 1.796 4.553 -4.777 1.00 94.44 185 ALA A CA 1
ATOM 1448 C C . ALA A 1 185 ? 1.268 3.967 -6.100 1.00 94.44 185 ALA A C 1
ATOM 1450 O O . ALA A 1 185 ? 1.354 2.761 -6.319 1.00 94.44 185 ALA A O 1
ATOM 1451 N N . LYS A 1 186 ? 0.744 4.820 -6.990 1.00 91.69 186 LYS A N 1
ATOM 1452 C CA . LYS A 1 186 ? 0.236 4.407 -8.302 1.00 91.69 186 LYS A CA 1
ATOM 1453 C C . LYS A 1 186 ? 1.341 4.222 -9.341 1.00 91.69 186 LYS A C 1
ATOM 1455 O O . LYS A 1 186 ? 1.303 3.266 -10.106 1.00 91.69 186 LYS A O 1
ATOM 1460 N N . VAL A 1 187 ? 2.306 5.138 -9.377 1.00 88.75 187 VAL A N 1
ATOM 1461 C CA . VAL A 1 187 ? 3.317 5.195 -10.442 1.00 88.75 187 VAL A CA 1
ATOM 1462 C C . VAL A 1 187 ? 4.600 4.457 -10.069 1.00 88.75 187 VAL A C 1
ATOM 1464 O O . VAL A 1 187 ? 5.146 3.725 -10.889 1.00 88.75 187 VAL A O 1
ATOM 1467 N N . PHE A 1 188 ? 5.101 4.642 -8.846 1.00 89.38 188 PHE A N 1
ATOM 1468 C CA . PHE A 1 188 ? 6.392 4.096 -8.425 1.00 89.38 188 PHE A CA 1
ATOM 1469 C C . PHE A 1 188 ? 6.398 3.687 -6.937 1.00 89.38 188 PHE A C 1
ATOM 1471 O O . PHE A 1 188 ? 7.099 4.295 -6.116 1.00 89.38 188 PHE A O 1
ATOM 1478 N N . PRO A 1 189 ? 5.615 2.652 -6.567 1.00 93.06 189 PRO A N 1
ATOM 1479 C CA . PRO A 1 189 ? 5.340 2.294 -5.172 1.00 93.06 189 PRO A CA 1
ATOM 1480 C C . PRO A 1 189 ? 6.587 1.901 -4.373 1.00 93.06 189 PRO A C 1
ATOM 1482 O O . PRO A 1 189 ? 6.667 2.201 -3.181 1.00 93.06 189 PRO A O 1
ATOM 1485 N N . ILE A 1 190 ? 7.601 1.309 -5.017 1.00 92.00 190 ILE A N 1
ATOM 1486 C CA . ILE A 1 190 ? 8.863 0.940 -4.357 1.00 92.00 190 ILE A CA 1
ATOM 1487 C C . ILE A 1 190 ? 9.580 2.160 -3.758 1.00 92.00 190 ILE A C 1
ATOM 1489 O O . ILE A 1 190 ? 10.127 2.083 -2.659 1.00 92.00 190 ILE A O 1
ATOM 1493 N N . ARG A 1 191 ? 9.516 3.326 -4.418 1.00 92.69 191 ARG A N 1
ATOM 1494 C CA . ARG A 1 191 ? 10.109 4.566 -3.898 1.00 92.69 191 ARG A CA 1
ATOM 1495 C C . ARG A 1 191 ? 9.380 5.064 -2.661 1.00 92.69 191 ARG A C 1
ATOM 1497 O O . ARG A 1 191 ? 10.032 5.537 -1.733 1.00 92.69 191 ARG A O 1
ATOM 1504 N N . LEU A 1 192 ? 8.052 4.953 -2.634 1.00 95.88 192 LEU A N 1
ATOM 1505 C CA . LEU A 1 192 ? 7.267 5.307 -1.454 1.00 95.88 192 LEU A CA 1
ATOM 1506 C C . LEU A 1 192 ? 7.580 4.365 -0.287 1.00 95.88 192 LEU A C 1
ATOM 1508 O O . LEU A 1 192 ? 7.859 4.838 0.814 1.00 95.88 192 LEU A O 1
ATOM 1512 N N . MET A 1 193 ? 7.619 3.057 -0.546 1.00 96.25 193 MET A N 1
ATOM 1513 C CA . MET A 1 193 ? 7.979 2.044 0.447 1.00 96.25 193 MET A CA 1
ATOM 1514 C C . MET A 1 193 ? 9.366 2.309 1.058 1.00 96.25 193 MET A C 1
ATOM 1516 O O . MET A 1 193 ? 9.491 2.400 2.279 1.00 96.25 193 MET A O 1
ATOM 1520 N N . LEU A 1 194 ? 10.399 2.506 0.233 1.00 95.38 194 LEU A N 1
ATOM 1521 C CA . LEU A 1 194 ? 11.758 2.776 0.719 1.00 95.38 194 LEU A CA 1
ATOM 1522 C C . LEU A 1 194 ? 11.861 4.131 1.434 1.00 95.38 194 LEU A C 1
ATOM 1524 O O . LEU A 1 194 ? 12.584 4.259 2.425 1.00 95.38 194 LEU A O 1
ATOM 1528 N N . ARG A 1 195 ? 11.115 5.152 0.985 1.00 96.50 195 ARG A N 1
ATOM 1529 C CA . ARG A 1 195 ? 11.084 6.457 1.664 1.00 96.50 195 ARG A CA 1
ATOM 1530 C C . ARG A 1 195 ? 10.445 6.362 3.051 1.00 96.50 195 ARG A C 1
ATOM 1532 O O . ARG A 1 195 ? 10.944 7.023 3.965 1.00 96.50 195 ARG A O 1
ATOM 1539 N N . LEU A 1 196 ? 9.406 5.536 3.215 1.00 96.50 196 LEU A N 1
ATOM 1540 C CA . LEU A 1 196 ? 8.830 5.192 4.522 1.00 96.50 196 LEU A CA 1
ATOM 1541 C C . LEU A 1 196 ? 9.862 4.480 5.403 1.00 96.50 196 LEU A C 1
ATOM 1543 O O . LEU A 1 196 ? 10.009 4.831 6.571 1.00 96.50 196 LEU A O 1
ATOM 1547 N N . GLY A 1 197 ? 10.624 3.534 4.849 1.00 95.12 197 GLY A N 1
ATOM 1548 C CA . GLY A 1 197 ? 11.712 2.879 5.577 1.00 95.12 197 GLY A CA 1
ATOM 1549 C C . GLY A 1 197 ? 12.775 3.846 6.083 1.00 95.12 197 GLY A C 1
ATOM 1550 O O . GLY A 1 197 ? 13.140 3.799 7.256 1.00 95.12 197 GLY A O 1
ATOM 1551 N N . ALA A 1 198 ? 13.206 4.785 5.238 1.00 95.38 198 ALA A N 1
ATOM 1552 C CA . ALA A 1 198 ? 14.153 5.829 5.625 1.00 95.38 198 ALA A C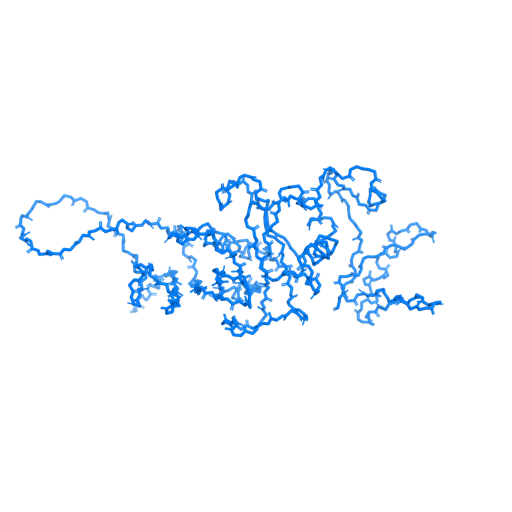A 1
ATOM 1553 C C . ALA A 1 198 ? 13.599 6.754 6.725 1.00 95.38 198 ALA A C 1
ATOM 1555 O O . ALA A 1 198 ? 14.333 7.122 7.639 1.00 95.38 198 ALA A O 1
ATOM 1556 N N . GLU A 1 199 ? 12.308 7.101 6.668 1.00 96.19 199 GLU A N 1
ATOM 1557 C CA . GLU A 1 199 ? 11.661 7.946 7.680 1.00 96.19 199 GLU A CA 1
ATOM 1558 C C . GLU A 1 199 ? 11.637 7.280 9.061 1.00 96.19 199 GLU A C 1
ATOM 1560 O O . GLU A 1 199 ? 11.989 7.895 10.067 1.00 96.19 199 GLU A O 1
ATOM 1565 N N . TYR A 1 200 ? 11.250 6.004 9.107 1.00 93.12 200 TYR A N 1
ATOM 1566 C CA . TYR A 1 200 ? 11.112 5.256 10.358 1.00 93.12 200 TYR A CA 1
ATOM 1567 C C . TYR A 1 200 ? 12.375 4.488 10.759 1.00 93.12 200 TYR A C 1
ATOM 1569 O O . TYR A 1 200 ? 12.373 3.842 11.805 1.00 93.12 200 TYR A O 1
ATOM 1577 N N . ARG A 1 201 ? 13.449 4.584 9.962 1.00 93.25 201 ARG A N 1
ATOM 1578 C CA . ARG A 1 201 ? 14.724 3.868 10.142 1.00 93.25 201 ARG A CA 1
ATOM 1579 C C . ARG A 1 201 ? 14.540 2.347 10.234 1.00 93.25 201 ARG A C 1
ATOM 1581 O O . ARG A 1 201 ? 15.182 1.685 11.042 1.00 93.25 201 ARG A O 1
ATOM 1588 N N . LEU A 1 202 ? 13.646 1.807 9.406 1.00 91.12 202 LEU A N 1
ATOM 1589 C CA . LEU A 1 202 ? 13.320 0.382 9.336 1.00 91.12 202 LEU A CA 1
ATOM 1590 C C . LEU A 1 202 ? 13.451 -0.104 7.897 1.00 91.12 202 LEU A C 1
ATOM 1592 O O . LEU A 1 202 ? 12.805 0.434 7.000 1.00 91.12 202 LEU A O 1
ATOM 1596 N N . TYR A 1 203 ? 14.277 -1.125 7.682 1.00 91.19 203 TYR A N 1
ATOM 1597 C CA . TYR A 1 203 ? 14.520 -1.670 6.352 1.00 91.19 203 TYR A CA 1
ATOM 1598 C C . TYR A 1 203 ? 13.597 -2.865 6.043 1.00 91.19 203 TYR A C 1
ATOM 1600 O O . TYR A 1 203 ? 13.447 -3.740 6.896 1.00 91.19 203 TYR A O 1
ATOM 1608 N N . PRO A 1 204 ? 13.016 -2.947 4.830 1.00 92.50 204 PRO A N 1
ATOM 1609 C CA . PRO A 1 204 ? 12.967 -1.893 3.812 1.00 92.50 204 PRO A CA 1
ATOM 1610 C C . PRO A 1 204 ? 11.889 -0.832 4.079 1.00 92.50 204 PRO A C 1
ATOM 1612 O O . PRO A 1 204 ? 11.960 0.259 3.520 1.00 92.50 204 PRO A O 1
ATOM 1615 N N . CYS A 1 205 ? 10.891 -1.147 4.909 1.00 94.62 205 CYS A N 1
ATOM 1616 C CA . CYS A 1 205 ? 9.819 -0.240 5.327 1.00 94.62 205 CYS A CA 1
ATOM 1617 C C . CYS A 1 205 ? 9.218 -0.667 6.679 1.00 94.62 205 CYS A C 1
ATOM 1619 O O . CYS A 1 205 ? 9.360 -1.833 7.056 1.00 94.62 205 CYS A O 1
ATOM 1621 N N . PRO A 1 206 ? 8.528 0.226 7.418 1.00 94.44 206 PRO A N 1
ATOM 1622 C CA . PRO A 1 206 ? 7.750 -0.174 8.590 1.00 94.44 206 PRO A CA 1
ATOM 1623 C C . PRO A 1 206 ? 6.564 -1.066 8.194 1.00 94.44 206 PRO A C 1
ATOM 1625 O O . PRO A 1 206 ? 5.925 -0.828 7.177 1.00 94.44 206 PRO A O 1
ATOM 1628 N N . LEU A 1 207 ? 6.202 -2.029 9.046 1.00 94.06 207 LEU A N 1
ATOM 1629 C CA . LEU A 1 207 ? 4.965 -2.817 8.891 1.00 94.06 207 LEU A CA 1
ATOM 1630 C C . LEU A 1 207 ? 3.749 -2.188 9.593 1.00 94.06 207 LEU A C 1
ATOM 1632 O O . LEU A 1 207 ? 2.664 -2.767 9.604 1.00 94.06 207 LEU A O 1
ATOM 1636 N N . PHE A 1 208 ? 3.927 -1.010 10.197 1.00 93.00 208 PHE A N 1
ATOM 1637 C CA . PHE A 1 208 ? 2.887 -0.287 10.919 1.00 93.00 208 PHE A CA 1
ATOM 1638 C C . PHE A 1 208 ? 2.505 1.034 10.254 1.00 93.00 208 PHE A C 1
ATOM 1640 O O . PHE A 1 208 ? 3.284 1.688 9.567 1.00 93.00 208 PHE A O 1
ATOM 1647 N N . SER A 1 209 ? 1.272 1.434 10.524 1.00 96.25 209 SER A N 1
ATOM 1648 C CA . SER A 1 209 ? 0.595 2.620 10.035 1.00 96.25 209 SER A CA 1
ATOM 1649 C C . SER A 1 209 ? 0.525 3.676 11.130 1.00 96.25 209 SER A C 1
ATOM 1651 O O . SER A 1 209 ? 0.097 3.393 12.252 1.00 96.25 209 SER A O 1
ATOM 1653 N N . VAL A 1 210 ? 0.887 4.914 10.794 1.00 95.50 210 VAL A N 1
ATOM 1654 C CA . VAL A 1 210 ? 0.804 6.071 11.696 1.00 95.50 210 VAL A CA 1
ATOM 1655 C C . VAL A 1 210 ? -0.156 7.096 11.104 1.00 95.50 210 VAL A C 1
ATOM 1657 O O . VAL A 1 210 ? 0.066 7.600 10.004 1.00 95.50 210 VAL A O 1
ATOM 1660 N N . ARG A 1 211 ? -1.226 7.404 11.841 1.00 95.88 211 ARG A N 1
ATOM 1661 C CA . ARG A 1 211 ? -2.216 8.424 11.461 1.00 95.88 211 ARG A CA 1
ATOM 1662 C C . ARG A 1 211 ? -1.654 9.830 11.648 1.00 95.88 211 ARG A C 1
ATOM 1664 O O . ARG A 1 211 ? -0.780 10.036 12.486 1.00 95.88 211 ARG A O 1
ATOM 1671 N N . PHE A 1 212 ? -2.181 10.788 10.886 1.00 96.38 212 PHE A N 1
ATOM 1672 C CA . PHE A 1 212 ? -1.873 12.223 11.015 1.00 96.38 212 PHE A CA 1
ATOM 1673 C C . PHE A 1 212 ? -0.378 12.590 10.908 1.00 96.38 212 PHE A C 1
ATOM 1675 O O . PHE A 1 212 ? 0.044 13.653 11.359 1.00 96.38 212 PHE A O 1
ATOM 1682 N N . ARG A 1 213 ? 0.447 11.728 10.299 1.00 96.12 213 ARG A N 1
ATOM 1683 C CA . ARG A 1 213 ? 1.850 12.047 10.003 1.00 96.12 213 ARG A CA 1
ATOM 1684 C C . ARG A 1 213 ? 1.955 13.041 8.848 1.00 96.12 213 ARG A C 1
ATOM 1686 O O . ARG A 1 213 ? 1.082 13.081 7.983 1.00 96.12 213 ARG A O 1
ATOM 1693 N N . LYS A 1 214 ? 3.063 13.775 8.774 1.00 96.88 214 LYS A N 1
ATOM 1694 C CA . LYS A 1 214 ? 3.355 14.618 7.609 1.00 96.88 214 LYS A CA 1
ATOM 1695 C C . LYS A 1 214 ? 3.529 13.744 6.352 1.00 96.88 214 LYS A C 1
ATOM 1697 O O . LYS A 1 214 ? 4.101 12.652 6.460 1.00 96.88 214 LYS A O 1
ATOM 1702 N N . PRO A 1 215 ? 3.041 14.185 5.181 1.00 96.69 215 PRO A N 1
ATOM 1703 C CA . PRO A 1 215 ? 3.343 13.518 3.921 1.00 96.69 215 PRO A CA 1
ATOM 1704 C C . PRO A 1 215 ? 4.848 13.527 3.631 1.00 96.69 215 PRO A C 1
ATOM 1706 O O . PRO A 1 215 ? 5.530 14.514 3.908 1.00 96.69 215 PRO A O 1
ATOM 1709 N N . LEU A 1 216 ? 5.363 12.435 3.068 1.00 94.88 216 LEU A N 1
ATOM 1710 C CA . LEU A 1 216 ? 6.777 12.298 2.687 1.00 94.88 216 LEU A CA 1
ATOM 1711 C C . LEU A 1 216 ? 7.078 12.868 1.301 1.00 94.88 216 LEU A C 1
ATOM 1713 O O . LEU A 1 216 ? 8.237 13.115 0.969 1.00 94.88 216 LEU A O 1
ATOM 1717 N N . PHE A 1 217 ? 6.028 13.067 0.511 1.00 92.62 217 PHE A N 1
ATOM 1718 C CA . PHE A 1 217 ? 6.062 13.703 -0.793 1.00 92.62 217 PHE A CA 1
ATOM 1719 C C . PHE A 1 217 ? 5.068 14.863 -0.808 1.00 92.62 217 PHE A C 1
ATOM 1721 O O . PHE A 1 217 ? 4.050 14.815 -0.120 1.00 92.62 217 PHE A O 1
ATOM 1728 N N . GLY A 1 218 ? 5.389 15.896 -1.582 1.00 88.69 218 GLY A N 1
ATOM 1729 C CA . GLY A 1 218 ? 4.480 16.985 -1.930 1.00 88.69 218 GLY A CA 1
ATOM 1730 C C . GLY A 1 218 ? 4.187 16.948 -3.426 1.00 88.69 218 GLY A C 1
ATOM 1731 O O . GLY A 1 218 ? 3.999 15.877 -4.003 1.00 88.69 218 GLY A O 1
ATOM 1732 N N . GLU A 1 219 ? 4.206 18.111 -4.070 1.00 83.44 219 GLU A N 1
ATOM 1733 C CA . GLU A 1 219 ? 4.090 18.204 -5.526 1.00 83.44 219 GLU A CA 1
ATOM 1734 C C . GLU A 1 219 ? 5.206 17.419 -6.234 1.00 83.44 219 GLU A C 1
ATOM 1736 O O . GLU A 1 219 ? 6.371 17.443 -5.830 1.00 83.44 219 GLU A O 1
ATOM 1741 N N . THR A 1 220 ? 4.856 16.713 -7.312 1.00 75.06 220 THR A N 1
ATOM 1742 C CA . THR A 1 220 ? 5.792 15.869 -8.075 1.00 75.06 220 THR A CA 1
ATOM 1743 C C . THR A 1 220 ? 6.894 16.673 -8.775 1.00 75.06 220 THR A C 1
ATOM 1745 O O . THR A 1 220 ? 7.962 16.121 -9.049 1.00 75.06 220 THR A O 1
ATOM 1748 N N . GLY A 1 221 ? 6.688 17.980 -8.986 1.00 75.81 221 GLY A N 1
ATOM 1749 C CA . GLY A 1 221 ? 7.707 18.928 -9.444 1.00 75.81 221 GLY A CA 1
ATOM 1750 C C . GLY A 1 221 ? 8.452 18.470 -10.703 1.00 75.81 221 GLY A C 1
ATOM 1751 O O . GLY A 1 221 ? 7.886 17.807 -11.570 1.00 75.81 221 GLY A O 1
ATOM 1752 N N . HIS A 1 222 ? 9.742 18.800 -10.794 1.00 79.69 222 HIS A N 1
ATOM 1753 C CA . HIS A 1 222 ? 10.636 18.415 -11.895 1.00 79.69 222 HIS A CA 1
ATOM 1754 C C . HIS A 1 222 ? 11.448 17.149 -11.574 1.00 79.69 222 HIS A C 1
ATOM 1756 O O . HIS A 1 222 ? 12.677 17.146 -11.620 1.00 79.69 222 HIS A O 1
ATOM 1762 N N . THR A 1 223 ? 10.782 16.055 -11.203 1.00 81.69 223 THR A N 1
ATOM 1763 C CA . THR A 1 223 ? 11.468 14.769 -11.011 1.00 81.69 223 THR A CA 1
ATOM 1764 C C . THR A 1 223 ? 11.831 14.124 -12.353 1.00 81.69 223 THR A C 1
ATOM 1766 O O . THR A 1 223 ? 11.047 14.170 -13.298 1.00 81.69 223 THR A O 1
ATOM 1769 N N . ILE A 1 224 ? 12.981 13.437 -12.415 1.00 82.56 224 ILE A N 1
ATOM 1770 C CA . ILE A 1 224 ? 13.375 12.609 -13.571 1.00 82.56 224 ILE A CA 1
ATOM 1771 C C . ILE A 1 224 ? 12.297 11.583 -13.952 1.00 82.56 224 ILE A C 1
ATOM 1773 O O . ILE A 1 224 ? 12.154 11.228 -15.116 1.00 82.56 224 ILE A O 1
ATOM 1777 N N . MET A 1 225 ? 11.479 11.160 -12.982 1.00 82.75 225 MET A N 1
ATOM 1778 C CA . MET A 1 225 ? 10.381 10.226 -13.218 1.00 82.75 225 MET A CA 1
ATOM 1779 C C . MET A 1 225 ? 9.321 10.775 -14.177 1.00 82.75 225 MET A C 1
ATOM 1781 O O . MET A 1 225 ? 8.641 9.971 -14.795 1.00 82.75 225 MET A O 1
ATOM 1785 N N . ASN A 1 226 ? 9.209 12.094 -14.366 1.00 81.62 226 ASN A N 1
ATOM 1786 C CA . ASN A 1 226 ? 8.300 12.671 -15.362 1.00 81.62 226 ASN A CA 1
ATOM 1787 C C . ASN A 1 226 ? 8.695 12.316 -16.805 1.00 81.62 226 ASN A C 1
ATOM 1789 O O . ASN A 1 226 ? 7.861 12.422 -17.696 1.00 81.62 226 ASN A O 1
ATOM 1793 N N . LEU A 1 227 ? 9.952 11.916 -17.047 1.00 80.69 227 LEU A N 1
ATOM 1794 C CA . LEU A 1 227 ? 10.382 11.385 -18.346 1.00 80.69 227 LEU A CA 1
ATOM 1795 C C . LEU A 1 227 ? 9.965 9.922 -18.540 1.00 80.69 227 LEU A C 1
ATOM 1797 O O . LEU A 1 227 ? 9.938 9.434 -19.663 1.00 80.69 227 LEU A O 1
ATOM 1801 N N . LEU A 1 228 ? 9.702 9.212 -17.441 1.00 81.31 228 LEU A N 1
ATOM 1802 C CA . LEU A 1 228 ? 9.533 7.759 -17.410 1.00 81.31 228 LEU A CA 1
ATOM 1803 C C . LEU A 1 228 ? 8.095 7.332 -17.094 1.00 81.31 228 LEU A C 1
ATOM 1805 O O . LEU A 1 228 ? 7.733 6.180 -17.319 1.00 81.31 228 LEU A O 1
ATOM 1809 N N . ALA A 1 229 ? 7.285 8.237 -16.550 1.00 83.50 229 ALA A N 1
ATOM 1810 C CA . ALA A 1 229 ? 5.914 7.973 -16.163 1.00 83.50 229 ALA A CA 1
ATOM 1811 C C . ALA A 1 229 ? 5.055 9.241 -16.162 1.00 83.50 229 ALA A C 1
ATOM 1813 O O . ALA A 1 229 ? 5.520 10.341 -15.849 1.00 83.50 229 ALA A O 1
ATOM 1814 N N . ASP A 1 230 ? 3.767 9.059 -16.442 1.00 83.31 230 ASP A N 1
ATOM 1815 C CA . ASP A 1 230 ? 2.782 10.133 -16.447 1.00 83.31 230 ASP A CA 1
ATOM 1816 C C . ASP A 1 230 ? 2.094 10.268 -15.082 1.00 83.31 230 ASP A C 1
ATOM 1818 O O . ASP A 1 230 ? 1.181 9.522 -14.736 1.00 83.31 230 ASP A O 1
ATOM 1822 N N . PHE A 1 231 ? 2.503 11.270 -14.305 1.00 80.25 231 PHE A N 1
ATOM 1823 C CA . PHE A 1 231 ? 1.879 11.591 -13.016 1.00 80.25 231 PHE A CA 1
ATOM 1824 C C . PHE A 1 231 ? 0.575 12.392 -13.137 1.00 80.25 231 PHE A C 1
ATOM 1826 O O . PHE A 1 231 ? -0.096 12.590 -12.123 1.00 80.25 231 PHE A O 1
ATOM 1833 N N . ARG A 1 232 ? 0.226 12.895 -14.330 1.00 79.56 232 ARG A N 1
ATOM 1834 C CA . ARG A 1 232 ? -0.960 13.744 -14.524 1.00 79.56 232 ARG A CA 1
ATOM 1835 C C . ARG A 1 232 ? -2.179 12.906 -14.870 1.00 79.56 232 ARG A C 1
ATOM 1837 O O . ARG A 1 232 ? -3.176 12.976 -14.156 1.00 79.56 232 ARG A O 1
ATOM 1844 N N . ASN A 1 233 ? -2.088 12.107 -15.931 1.00 82.69 233 ASN A N 1
ATOM 1845 C CA . ASN A 1 233 ? -3.215 11.299 -16.405 1.00 82.69 233 ASN A CA 1
ATOM 1846 C C . ASN A 1 233 ? -3.035 9.804 -16.118 1.00 82.69 233 ASN A C 1
ATOM 1848 O O . ASN A 1 233 ? -3.974 9.036 -16.319 1.00 82.69 233 ASN A O 1
ATOM 1852 N N . TYR A 1 234 ? -1.868 9.388 -15.610 1.00 82.75 234 TYR A N 1
ATOM 1853 C CA . TYR A 1 234 ? -1.542 7.986 -15.336 1.00 82.75 234 TYR A CA 1
ATOM 1854 C C . TYR A 1 234 ? -1.674 7.085 -16.569 1.00 82.75 234 TYR A C 1
ATOM 1856 O O . TYR A 1 234 ? -2.038 5.917 -16.437 1.00 82.75 234 TYR A O 1
ATOM 1864 N N . GLN A 1 235 ? -1.401 7.625 -17.763 1.00 77.88 235 GLN A N 1
ATOM 1865 C CA . GLN A 1 235 ? -1.533 6.880 -19.020 1.00 77.88 235 GLN A CA 1
ATOM 1866 C C . GLN A 1 235 ? -0.446 5.818 -19.197 1.00 77.88 235 GLN A C 1
ATOM 1868 O O . GLN A 1 235 ? -0.694 4.783 -19.809 1.00 77.88 235 GLN A O 1
ATOM 1873 N N . TYR A 1 236 ? 0.749 6.062 -18.660 1.00 78.75 236 TYR A N 1
ATOM 1874 C CA . TYR A 1 236 ? 1.857 5.118 -18.712 1.00 78.75 236 TYR A CA 1
ATOM 1875 C C . TYR A 1 236 ? 2.729 5.212 -17.459 1.00 78.75 236 TYR A C 1
ATOM 1877 O O . TYR A 1 236 ? 2.813 6.248 -16.794 1.00 78.75 236 TYR A O 1
ATOM 1885 N N . THR A 1 237 ? 3.395 4.104 -17.153 1.00 82.31 237 THR A N 1
ATOM 1886 C CA . THR A 1 237 ? 4.423 3.995 -16.117 1.00 82.31 237 THR A CA 1
ATOM 1887 C C . THR A 1 237 ? 5.555 3.107 -16.626 1.00 82.31 237 THR A C 1
ATOM 1889 O O . THR A 1 237 ? 5.439 2.493 -17.689 1.00 82.31 237 THR A O 1
ATOM 1892 N N . LEU A 1 238 ? 6.643 3.027 -15.866 1.00 81.81 238 LEU A N 1
ATOM 1893 C CA . LEU A 1 238 ? 7.749 2.129 -16.163 1.00 81.81 238 LEU A CA 1
ATOM 1894 C C . LEU A 1 238 ? 7.270 0.675 -16.226 1.00 81.81 238 LEU A C 1
ATOM 1896 O O . LEU A 1 238 ? 6.634 0.210 -15.276 1.00 81.81 238 LEU A O 1
ATOM 1900 N N . PRO A 1 239 ? 7.628 -0.074 -17.281 1.00 83.69 239 PRO A N 1
ATOM 1901 C CA . PRO A 1 239 ? 7.420 -1.510 -17.306 1.00 83.69 239 PRO A CA 1
ATOM 1902 C C . PRO A 1 239 ? 8.141 -2.170 -16.128 1.00 83.69 239 PRO A C 1
ATOM 1904 O O . PRO A 1 239 ? 9.327 -1.929 -15.880 1.00 83.69 239 PRO A O 1
ATOM 1907 N N . VAL A 1 240 ? 7.411 -3.001 -15.390 1.00 82.81 240 VAL A N 1
ATOM 1908 C CA . VAL A 1 240 ? 7.927 -3.736 -14.233 1.00 82.81 240 VAL A CA 1
ATOM 1909 C C . VAL A 1 240 ? 8.090 -5.190 -14.637 1.00 82.81 240 VAL A C 1
ATOM 1911 O O . VAL A 1 240 ? 7.115 -5.797 -15.064 1.00 82.81 240 VAL A O 1
ATOM 1914 N N . VAL A 1 241 ? 9.287 -5.751 -14.454 1.00 85.75 241 VAL A N 1
ATOM 1915 C CA . VAL A 1 241 ? 9.518 -7.193 -14.626 1.00 85.75 241 VAL A CA 1
ATOM 1916 C C . VAL A 1 241 ? 9.567 -7.843 -13.255 1.00 85.75 241 VAL A C 1
ATOM 1918 O O . VAL A 1 241 ? 10.452 -7.553 -12.446 1.00 85.75 241 VAL A O 1
ATOM 1921 N N . GLN A 1 242 ? 8.612 -8.726 -12.971 1.00 83.50 242 GLN A N 1
ATOM 1922 C CA . GLN A 1 242 ? 8.526 -9.365 -11.656 1.00 83.50 242 GLN A CA 1
ATOM 1923 C C . GLN A 1 242 ? 9.780 -10.196 -11.349 1.00 83.50 242 GLN A C 1
ATOM 1925 O O . GLN A 1 242 ? 10.151 -11.090 -12.111 1.00 83.50 242 GLN A O 1
ATOM 1930 N N . GLY A 1 243 ? 10.417 -9.909 -10.210 1.00 83.75 243 GLY A N 1
ATOM 1931 C CA . GLY A 1 243 ? 11.656 -10.557 -9.768 1.00 83.75 243 GLY A CA 1
ATOM 1932 C C . GLY A 1 243 ? 12.941 -10.014 -10.404 1.00 83.75 243 GLY A C 1
ATOM 1933 O O . GLY A 1 243 ? 14.017 -10.507 -10.076 1.00 83.75 243 GLY A O 1
ATOM 1934 N N . LEU A 1 244 ? 12.861 -9.010 -11.286 1.00 87.88 244 LEU A N 1
ATOM 1935 C CA . LEU A 1 244 ? 14.047 -8.291 -11.745 1.00 87.88 244 LEU A CA 1
ATOM 1936 C C . LEU A 1 244 ? 14.640 -7.480 -10.588 1.00 87.88 244 LEU A C 1
ATOM 1938 O O . LEU A 1 244 ? 13.908 -6.787 -9.877 1.00 87.88 244 LEU A O 1
ATOM 1942 N N . VAL A 1 245 ? 15.962 -7.544 -10.429 1.00 87.56 245 VAL A N 1
ATOM 1943 C CA . VAL A 1 245 ? 16.711 -6.746 -9.447 1.00 87.56 245 VAL A CA 1
ATOM 1944 C C . VAL A 1 245 ? 17.929 -6.092 -10.089 1.00 87.56 245 VAL A C 1
ATOM 1946 O O . VAL A 1 245 ? 18.519 -6.627 -11.032 1.00 87.56 245 VAL A O 1
ATOM 1949 N N . VAL A 1 246 ? 18.288 -4.915 -9.582 1.00 88.69 246 VAL A N 1
ATOM 1950 C CA . VAL A 1 246 ? 19.483 -4.176 -9.994 1.00 88.69 246 VAL A CA 1
ATOM 1951 C C . VAL A 1 246 ? 20.458 -4.173 -8.825 1.00 88.69 246 VAL A C 1
ATOM 1953 O O . VAL A 1 246 ? 20.265 -3.446 -7.853 1.00 88.69 246 VAL A O 1
ATOM 1956 N N . ASP A 1 247 ? 21.510 -4.975 -8.942 1.00 88.38 247 ASP A N 1
ATOM 1957 C CA . ASP A 1 247 ? 22.569 -5.062 -7.945 1.00 88.38 247 ASP A CA 1
ATOM 1958 C C . ASP A 1 247 ? 23.667 -4.059 -8.276 1.00 88.38 247 ASP A C 1
ATOM 1960 O O . ASP A 1 247 ? 24.190 -4.015 -9.395 1.00 88.38 247 ASP A O 1
ATOM 1964 N N . MET A 1 248 ? 24.036 -3.260 -7.282 1.00 88.44 248 MET A N 1
ATOM 1965 C CA . MET A 1 248 ? 25.107 -2.278 -7.388 1.00 88.44 248 MET A CA 1
ATOM 1966 C C . MET A 1 248 ? 26.212 -2.632 -6.394 1.00 88.44 248 MET A C 1
ATOM 1968 O O . MET A 1 248 ? 26.009 -2.598 -5.184 1.00 88.44 248 MET A O 1
ATOM 1972 N N . GLU A 1 249 ? 27.387 -2.957 -6.920 1.00 91.50 249 GLU A N 1
ATOM 1973 C CA . GLU A 1 249 ? 28.618 -3.250 -6.187 1.00 91.50 249 GLU A CA 1
ATOM 1974 C C . GLU A 1 249 ? 29.712 -2.241 -6.578 1.00 91.50 249 GLU A C 1
ATOM 1976 O O . GLU A 1 249 ? 29.597 -1.485 -7.550 1.00 91.50 249 GLU A O 1
ATOM 1981 N N . VAL A 1 250 ? 30.828 -2.240 -5.844 1.00 92.38 250 VAL A N 1
ATOM 1982 C CA . VAL A 1 250 ? 31.985 -1.396 -6.174 1.00 92.38 250 VAL A CA 1
ATOM 1983 C C . VAL A 1 250 ? 32.498 -1.749 -7.576 1.00 92.38 250 VAL A C 1
ATOM 1985 O O . VAL A 1 250 ? 33.040 -2.831 -7.792 1.00 92.38 250 VAL A O 1
ATOM 1988 N N . ARG A 1 251 ? 32.371 -0.803 -8.519 1.00 92.88 251 ARG A N 1
ATOM 1989 C CA . ARG A 1 251 ? 32.755 -0.923 -9.945 1.00 92.88 251 ARG A CA 1
ATOM 1990 C C . ARG A 1 251 ? 31.929 -1.920 -10.772 1.00 92.88 251 ARG A C 1
ATOM 1992 O O . ARG A 1 251 ? 32.342 -2.250 -11.882 1.00 92.88 251 ARG A O 1
ATOM 1999 N N . LYS A 1 252 ? 30.779 -2.392 -10.282 1.00 93.31 252 LYS A N 1
ATOM 2000 C CA . LYS A 1 252 ? 29.942 -3.348 -11.019 1.00 93.31 252 LYS A CA 1
ATOM 2001 C C . LYS A 1 252 ? 28.459 -3.082 -10.787 1.00 93.31 252 LYS A C 1
ATOM 2003 O O . LYS A 1 252 ? 27.994 -3.075 -9.656 1.00 93.31 252 LYS A O 1
ATOM 2008 N N . THR A 1 253 ? 27.705 -2.938 -11.870 1.00 92.81 253 THR A N 1
ATOM 2009 C CA . THR A 1 253 ? 26.239 -2.899 -11.845 1.00 92.81 253 THR A CA 1
ATOM 2010 C C . THR A 1 253 ? 25.723 -4.102 -12.617 1.00 92.81 253 THR A C 1
ATOM 2012 O O . THR A 1 253 ? 26.128 -4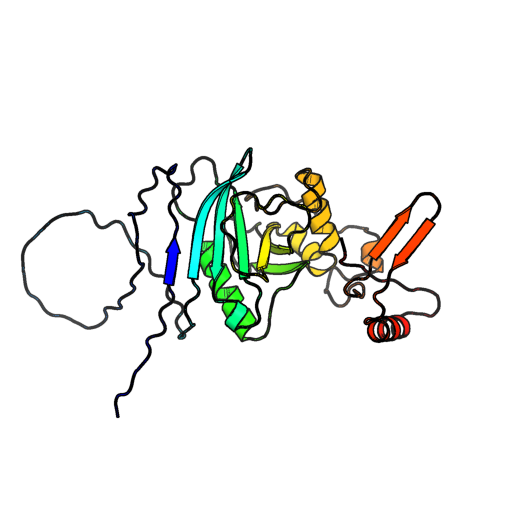.318 -13.758 1.00 92.81 253 THR A O 1
ATOM 2015 N N . SER A 1 254 ? 24.870 -4.911 -11.993 1.00 90.62 254 SER A N 1
ATOM 2016 C CA . SER A 1 254 ? 24.324 -6.134 -12.588 1.00 90.62 254 SER A CA 1
ATOM 2017 C C . SER A 1 254 ? 22.804 -6.082 -12.580 1.00 90.62 254 SER A C 1
ATOM 2019 O O . SER A 1 254 ? 22.196 -5.867 -11.537 1.00 90.62 254 SER A O 1
ATOM 2021 N N . ILE A 1 255 ? 22.182 -6.321 -13.730 1.00 90.62 255 ILE A N 1
ATOM 2022 C CA . ILE A 1 255 ? 20.731 -6.492 -13.828 1.00 90.62 255 ILE A CA 1
ATOM 2023 C C . ILE A 1 255 ? 20.462 -7.992 -13.843 1.00 90.62 255 ILE A C 1
ATOM 2025 O O . ILE A 1 255 ? 20.842 -8.685 -14.789 1.00 90.62 255 ILE A O 1
ATOM 2029 N N . LYS A 1 256 ? 19.841 -8.509 -12.783 1.00 89.19 256 LYS A N 1
ATOM 2030 C CA . LYS A 1 256 ? 19.466 -9.922 -12.688 1.00 89.19 256 LYS A CA 1
ATOM 2031 C C . LYS A 1 256 ? 18.013 -10.069 -13.107 1.00 89.19 256 LYS A C 1
ATOM 2033 O O . LYS A 1 256 ? 17.120 -9.474 -12.510 1.00 89.19 256 LYS A O 1
ATOM 2038 N N . ILE A 1 257 ? 17.790 -10.873 -14.139 1.00 89.44 257 ILE A N 1
ATOM 2039 C CA . ILE A 1 257 ? 16.472 -11.140 -14.711 1.00 89.44 257 ILE A CA 1
ATOM 2040 C C . ILE A 1 257 ? 16.158 -12.623 -14.491 1.00 89.44 257 ILE A C 1
ATOM 2042 O O . ILE A 1 257 ? 16.964 -13.466 -14.896 1.00 89.44 257 ILE A O 1
ATOM 2046 N N . PRO A 1 258 ? 15.011 -12.973 -13.886 1.00 88.88 258 PRO A N 1
ATOM 2047 C CA . PRO A 1 258 ? 14.599 -14.365 -13.767 1.00 88.88 258 PRO A CA 1
ATOM 2048 C C . PRO A 1 258 ? 14.455 -15.026 -15.144 1.00 88.88 258 PRO A C 1
ATOM 2050 O O . PRO A 1 258 ? 13.831 -14.474 -16.052 1.00 88.88 258 PRO A O 1
ATOM 2053 N N . SER A 1 259 ? 15.000 -16.231 -15.309 1.00 87.75 259 SER A N 1
ATOM 2054 C CA . SER A 1 259 ? 15.003 -16.947 -16.595 1.00 87.75 259 SER A CA 1
ATOM 2055 C C . SER A 1 259 ? 13.594 -17.244 -17.123 1.00 87.75 259 SER A C 1
ATOM 2057 O O . SER A 1 259 ? 13.368 -17.235 -18.331 1.00 87.75 259 SER A O 1
ATOM 2059 N N . ASN A 1 260 ? 12.615 -17.414 -16.231 1.00 90.25 260 ASN A N 1
ATOM 2060 C CA . ASN A 1 260 ? 11.202 -17.596 -16.574 1.00 90.25 260 ASN A CA 1
ATOM 2061 C C . ASN A 1 260 ? 10.491 -16.308 -17.043 1.00 90.25 260 ASN A C 1
ATOM 2063 O O . ASN A 1 260 ? 9.320 -16.369 -17.412 1.00 90.25 260 ASN A O 1
ATOM 2067 N N . ARG A 1 261 ? 11.168 -15.151 -17.042 1.00 88.06 261 ARG A N 1
ATOM 2068 C CA . ARG A 1 261 ? 10.619 -13.840 -17.443 1.00 88.06 261 ARG A CA 1
ATOM 2069 C C . ARG A 1 261 ? 11.111 -13.364 -18.811 1.00 88.06 261 ARG A C 1
ATOM 2071 O O . ARG A 1 261 ? 10.848 -12.230 -19.198 1.00 88.06 261 ARG A O 1
ATOM 2078 N N . TYR A 1 262 ? 11.783 -14.229 -19.574 1.00 85.69 262 TYR A N 1
ATOM 2079 C CA . TYR A 1 262 ? 12.333 -13.893 -20.891 1.00 85.69 262 TYR A CA 1
ATOM 2080 C C . 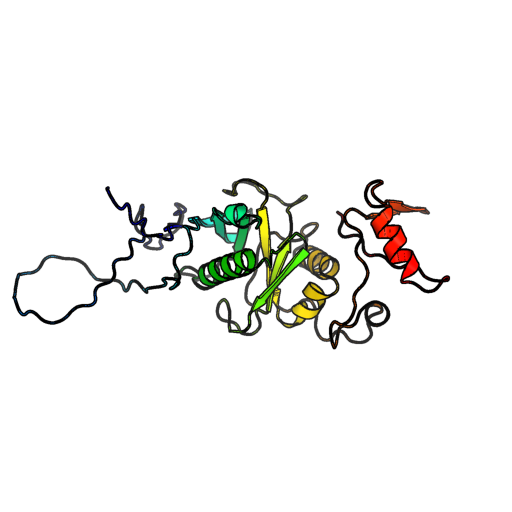TYR A 1 262 ? 11.293 -13.272 -21.841 1.00 85.69 262 TYR A C 1
ATOM 2082 O O . TYR A 1 262 ? 11.541 -12.217 -22.420 1.00 85.69 262 TYR A O 1
ATOM 2090 N N . ASN A 1 263 ? 10.106 -13.877 -21.954 1.00 85.38 263 ASN A N 1
ATOM 2091 C CA . ASN A 1 263 ? 9.048 -13.389 -22.848 1.00 85.38 263 ASN A CA 1
ATOM 2092 C C . ASN A 1 263 ? 8.568 -11.979 -22.470 1.00 85.38 263 ASN A C 1
ATOM 2094 O O . ASN A 1 263 ? 8.373 -11.140 -23.343 1.00 85.38 263 ASN A O 1
ATOM 2098 N N . GLU A 1 264 ? 8.427 -11.704 -21.173 1.00 85.25 264 GLU A N 1
ATOM 2099 C CA . GLU A 1 264 ? 8.025 -10.396 -20.640 1.00 85.25 264 GLU A CA 1
ATOM 2100 C C . GLU A 1 264 ? 9.061 -9.321 -20.994 1.00 85.25 264 GLU A C 1
ATOM 2102 O O . GLU A 1 264 ? 8.715 -8.258 -21.504 1.00 85.25 264 GLU A O 1
ATOM 2107 N N . VAL A 1 265 ? 10.349 -9.638 -20.842 1.00 84.44 265 VAL A N 1
ATOM 2108 C CA . VAL A 1 265 ? 11.453 -8.747 -21.229 1.00 84.44 265 VAL A CA 1
ATOM 2109 C C . VAL A 1 265 ? 11.472 -8.481 -22.733 1.00 84.44 265 VAL A C 1
ATOM 2111 O O . VAL A 1 265 ? 11.682 -7.341 -23.148 1.00 84.44 265 VAL A O 1
ATOM 2114 N N . MET A 1 266 ? 11.238 -9.503 -23.559 1.00 83.31 266 MET A N 1
ATOM 2115 C CA . MET A 1 266 ? 11.203 -9.337 -25.016 1.00 83.31 266 MET A CA 1
ATOM 2116 C C . MET A 1 266 ? 10.031 -8.461 -25.471 1.00 83.31 266 MET A C 1
ATOM 2118 O O . MET A 1 266 ? 10.212 -7.629 -26.360 1.00 83.31 266 MET A O 1
ATOM 2122 N N . LEU A 1 267 ? 8.859 -8.595 -24.841 1.00 83.81 267 LEU A N 1
ATOM 2123 C CA . LEU A 1 267 ? 7.710 -7.720 -25.096 1.00 83.81 267 LEU A CA 1
ATOM 2124 C C . LEU A 1 267 ? 8.040 -6.266 -24.754 1.00 83.81 267 LEU A C 1
ATOM 2126 O O . LEU A 1 267 ? 7.823 -5.379 -25.576 1.00 83.81 267 LEU A O 1
ATOM 2130 N N . ILE A 1 268 ? 8.632 -6.036 -23.580 1.00 82.75 268 ILE A N 1
ATOM 2131 C CA . ILE A 1 268 ? 9.030 -4.701 -23.128 1.00 82.75 268 ILE A CA 1
ATOM 2132 C C . ILE A 1 268 ? 10.062 -4.088 -24.079 1.00 82.75 268 ILE A C 1
ATOM 2134 O O . ILE A 1 268 ? 9.911 -2.943 -24.497 1.00 82.75 268 ILE A O 1
ATOM 2138 N N . ARG A 1 269 ? 11.077 -4.852 -24.494 1.00 79.00 269 ARG A N 1
ATOM 2139 C CA . ARG A 1 269 ? 12.090 -4.377 -25.449 1.00 79.00 269 ARG A CA 1
ATOM 2140 C C . ARG A 1 269 ? 11.457 -3.860 -26.743 1.00 79.00 269 ARG A C 1
ATOM 2142 O O . ARG A 1 269 ? 11.884 -2.832 -27.250 1.00 79.00 269 ARG A O 1
ATOM 2149 N N . ASN A 1 270 ? 10.430 -4.539 -27.251 1.00 78.19 270 ASN A N 1
ATOM 2150 C CA . ASN A 1 270 ? 9.761 -4.142 -28.491 1.00 78.19 270 ASN A CA 1
ATOM 2151 C C . ASN A 1 270 ? 8.909 -2.866 -28.346 1.00 78.19 270 ASN A C 1
ATOM 2153 O O . ASN A 1 270 ? 8.524 -2.287 -29.356 1.00 78.19 270 ASN A O 1
ATOM 2157 N N . THR A 1 271 ? 8.611 -2.426 -27.117 1.00 73.88 271 THR A N 1
ATOM 2158 C CA . THR A 1 271 ? 7.890 -1.164 -26.863 1.00 73.88 271 THR A CA 1
ATOM 2159 C C . THR A 1 271 ? 8.799 0.062 -26.799 1.00 73.88 271 THR A C 1
ATOM 2161 O O . THR A 1 271 ? 8.304 1.185 -26.878 1.00 73.88 271 THR A O 1
ATOM 2164 N N . PHE A 1 272 ? 10.116 -0.130 -26.682 1.00 68.25 272 PHE A N 1
ATOM 2165 C CA . PHE A 1 272 ? 11.073 0.965 -26.582 1.00 68.25 272 PHE A CA 1
ATOM 2166 C C . PHE A 1 272 ? 11.761 1.283 -27.916 1.00 68.25 272 PHE A C 1
ATOM 2168 O O . PHE A 1 272 ? 11.941 0.428 -28.785 1.00 68.25 272 PHE A O 1
ATOM 2175 N N . VAL A 1 273 ? 12.183 2.543 -28.056 1.00 66.25 273 VAL A N 1
ATOM 2176 C CA . VAL A 1 273 ? 13.069 2.994 -29.138 1.00 66.25 273 VAL A CA 1
ATOM 2177 C C . VAL A 1 273 ? 14.410 2.264 -29.010 1.00 66.25 273 VAL A C 1
ATOM 2179 O O . VAL A 1 273 ? 14.851 1.993 -27.896 1.00 66.25 273 VAL A O 1
ATOM 2182 N N . HIS A 1 274 ? 15.068 1.956 -30.133 1.00 59.59 274 HIS A N 1
ATOM 2183 C CA . HIS A 1 274 ? 16.275 1.113 -30.181 1.00 59.59 274 HIS A CA 1
ATOM 2184 C C . HIS A 1 274 ? 17.428 1.550 -29.253 1.00 59.59 274 HIS A C 1
ATOM 2186 O O . HIS A 1 274 ? 18.256 0.713 -28.906 1.00 59.59 274 HIS A O 1
ATOM 2192 N N . ASP A 1 275 ? 17.441 2.805 -28.795 1.00 62.62 275 ASP A N 1
ATOM 2193 C CA . ASP A 1 275 ? 18.533 3.379 -28.002 1.00 62.62 275 ASP A CA 1
ATOM 2194 C C . ASP A 1 275 ? 18.295 3.387 -26.479 1.00 62.62 275 ASP A C 1
ATOM 2196 O O . ASP A 1 275 ? 19.211 3.707 -25.721 1.00 62.62 275 ASP A O 1
ATOM 2200 N N . PHE A 1 276 ? 17.097 3.030 -25.993 1.00 62.47 276 PHE A N 1
ATOM 2201 C CA . PHE A 1 276 ? 16.780 3.068 -24.559 1.00 62.47 276 PHE A CA 1
ATOM 2202 C C . PHE A 1 276 ? 16.055 1.808 -24.088 1.00 62.47 276 PHE A C 1
ATOM 2204 O O . PHE A 1 276 ? 15.091 1.361 -24.695 1.00 62.47 276 PHE A O 1
ATOM 2211 N N . PHE A 1 277 ? 16.470 1.265 -22.944 1.00 70.56 277 PHE A N 1
ATOM 2212 C CA . PHE A 1 277 ? 15.758 0.192 -22.253 1.00 70.56 277 PHE A CA 1
ATOM 2213 C C . PHE A 1 277 ? 15.627 0.562 -20.779 1.00 70.56 277 PHE A C 1
ATOM 2215 O O . PHE A 1 277 ? 16.634 0.689 -20.080 1.00 70.56 277 PHE A O 1
ATOM 2222 N N . VAL A 1 278 ? 14.394 0.764 -20.308 1.00 72.25 278 VAL A N 1
ATOM 2223 C CA . VAL A 1 278 ? 14.129 1.164 -18.922 1.00 72.25 278 VAL A CA 1
ATOM 2224 C C . VAL A 1 278 ? 13.140 0.196 -18.296 1.00 72.25 278 VAL A C 1
ATOM 2226 O O . VAL A 1 278 ? 12.041 -0.003 -18.804 1.00 72.25 278 VAL A O 1
ATOM 2229 N N . VAL A 1 279 ? 13.537 -0.411 -17.180 1.00 71.12 279 VAL A N 1
ATOM 2230 C CA . VAL A 1 279 ? 12.715 -1.373 -16.440 1.00 71.12 279 VAL A CA 1
ATOM 2231 C C . VAL A 1 279 ? 12.804 -1.096 -14.953 1.00 71.12 279 VAL A C 1
ATOM 2233 O O . VAL A 1 279 ? 13.860 -0.718 -14.441 1.00 71.12 279 VAL A O 1
ATOM 2236 N N . ALA A 1 280 ? 11.698 -1.303 -14.252 1.00 71.19 280 ALA A N 1
ATOM 2237 C CA . ALA A 1 280 ? 11.668 -1.277 -12.800 1.00 71.19 280 ALA A CA 1
ATOM 2238 C C . ALA A 1 280 ? 11.705 -2.709 -12.248 1.00 71.19 280 ALA A C 1
ATOM 2240 O O . ALA A 1 280 ? 10.964 -3.588 -12.691 1.00 71.19 280 ALA A O 1
ATOM 2241 N N . GLY A 1 281 ? 12.576 -2.932 -11.265 1.00 66.00 281 GLY A N 1
ATOM 2242 C CA . GLY A 1 281 ? 12.627 -4.160 -10.481 1.00 66.00 281 GLY A CA 1
ATOM 2243 C C . GLY A 1 281 ? 11.878 -3.972 -9.162 1.00 66.00 281 GLY A C 1
ATOM 2244 O O . GLY A 1 281 ? 12.240 -3.066 -8.412 1.00 66.00 281 GLY A O 1
ATOM 2245 N N . PRO A 1 282 ? 10.843 -4.772 -8.848 1.00 61.34 282 PRO A N 1
ATOM 2246 C CA . PRO A 1 282 ? 10.144 -4.675 -7.568 1.00 61.34 282 PRO A CA 1
ATOM 2247 C C . PRO A 1 282 ? 10.897 -5.380 -6.425 1.00 61.34 282 PRO A C 1
ATOM 2249 O O . PRO A 1 282 ? 10.420 -5.361 -5.293 1.00 61.34 282 PRO A O 1
ATOM 2252 N N . GLY A 1 283 ? 12.014 -6.055 -6.724 1.00 57.34 283 GLY A N 1
ATOM 2253 C CA . GLY A 1 283 ? 12.672 -6.975 -5.801 1.00 57.34 283 GLY A CA 1
ATOM 2254 C C . GLY A 1 283 ? 13.510 -6.302 -4.711 1.00 57.34 283 GLY A C 1
ATOM 2255 O O . GLY A 1 283 ? 14.183 -5.297 -4.948 1.00 57.34 283 GLY A O 1
ATOM 2256 N N . ILE A 1 284 ? 13.457 -6.924 -3.532 1.00 49.59 284 ILE A N 1
ATOM 2257 C CA . ILE A 1 284 ? 14.346 -6.790 -2.369 1.00 49.59 284 ILE A CA 1
ATOM 2258 C C . ILE A 1 284 ? 14.599 -8.207 -1.851 1.00 49.59 284 ILE A C 1
ATOM 2260 O O . ILE A 1 284 ? 13.647 -9.015 -1.966 1.00 49.59 284 ILE A O 1
#

Foldseek 3Di:
DDPPPDQADAWEWEDEDPPDPAPPDDDDTPDDDDDDDDDDDDDDDDDDDDDDDDDDDDDPDRDHYKYWYWYFDDDPPFTWIWIWIDDLVVLVEWIEIATETDDPPDRDDQCLVVVVVVVQSVCSNVVNYADALGWDADPDAGPNGPQFGTWGWHDDDPDDPPPPPYDDDPYIQTETATNQCVLCSLAPSQVVQCLQCVVVVHPNHDSHYYPPDDHSHHDPPPDPQVVAADSPPRPDHAAEQEQWDWDDDDVDIDIDHPPVRVVVQVVQCVVDDVPDRTYDYSHD

pLDDT: mean 73.54, std 25.29, range [20.75, 98.62]

Organism: NCBI:txid1758121